Protein AF-A0AAV7JE59-F1 (afdb_monomer)

Mean predicted aligned error: 19.58 Å

Structure (mmCIF, N/CA/C/O backbone):
data_AF-A0AAV7JE59-F1
#
_entry.id   AF-A0AAV7JE59-F1
#
loop_
_atom_site.group_PDB
_atom_site.id
_atom_site.type_symbol
_atom_site.label_atom_id
_atom_site.label_alt_id
_atom_site.label_comp_id
_atom_site.label_asym_id
_atom_site.label_entity_id
_atom_site.label_seq_id
_atom_site.pdbx_PDB_ins_code
_atom_site.Cartn_x
_atom_site.Cartn_y
_atom_site.Cartn_z
_atom_site.occupancy
_atom_site.B_iso_or_equiv
_atom_site.auth_seq_id
_atom_site.auth_comp_id
_atom_site.auth_asym_id
_atom_site.auth_atom_id
_atom_site.pdbx_PDB_model_num
ATOM 1 N N . MET A 1 1 ? 7.316 4.498 93.716 1.00 44.53 1 MET A N 1
ATOM 2 C CA . MET A 1 1 ? 8.516 4.189 92.912 1.00 44.53 1 MET A CA 1
ATOM 3 C C . MET A 1 1 ? 8.098 3.242 91.787 1.00 44.53 1 MET A C 1
ATOM 5 O O . MET A 1 1 ? 7.995 2.047 92.009 1.00 44.53 1 MET A O 1
ATOM 9 N N . CYS A 1 2 ? 7.742 3.773 90.618 1.00 31.48 2 CYS A N 1
ATOM 10 C CA . CYS A 1 2 ? 7.717 3.035 89.352 1.00 31.48 2 CYS A CA 1
ATOM 11 C C . CYS A 1 2 ? 7.896 4.080 88.241 1.00 31.48 2 CYS A C 1
ATOM 13 O O . CYS A 1 2 ? 7.279 5.142 88.292 1.00 31.48 2 CYS A O 1
ATOM 15 N N . CYS A 1 3 ? 8.877 3.851 87.376 1.00 36.50 3 CYS A N 1
ATOM 16 C CA . CYS A 1 3 ? 9.653 4.888 86.703 1.00 36.50 3 CYS A CA 1
ATOM 17 C C . CYS A 1 3 ? 8.999 5.454 85.433 1.00 36.50 3 CYS A C 1
ATOM 19 O O . CYS A 1 3 ? 8.404 4.725 84.646 1.00 36.50 3 CYS A O 1
ATOM 21 N N . ILE A 1 4 ? 9.281 6.737 85.181 1.00 46.03 4 ILE A N 1
ATOM 22 C CA . ILE A 1 4 ? 8.969 7.552 83.985 1.00 46.03 4 ILE A CA 1
ATOM 23 C C . ILE A 1 4 ? 9.634 7.019 82.681 1.00 46.03 4 ILE A C 1
ATOM 25 O O . ILE A 1 4 ? 9.566 7.642 81.635 1.00 46.03 4 ILE A O 1
ATOM 29 N N . LEU A 1 5 ? 10.227 5.819 82.682 1.00 44.50 5 LEU A N 1
ATOM 30 C CA . LEU A 1 5 ? 10.959 5.248 81.537 1.00 44.50 5 LEU A CA 1
ATOM 31 C C . LEU A 1 5 ? 10.144 4.275 80.660 1.00 44.50 5 LEU A C 1
ATOM 33 O O . LEU A 1 5 ? 10.721 3.621 79.792 1.00 44.50 5 LEU A O 1
ATOM 37 N N . CYS A 1 6 ? 8.828 4.141 80.869 1.00 41.59 6 CYS A N 1
ATOM 38 C CA . CYS A 1 6 ? 8.013 3.170 80.118 1.00 41.59 6 CYS A CA 1
ATOM 39 C C . CYS A 1 6 ? 7.061 3.767 79.065 1.00 41.59 6 CYS A C 1
ATOM 41 O O . CYS A 1 6 ? 6.469 2.988 78.325 1.00 41.59 6 CYS A O 1
ATOM 43 N N . CYS A 1 7 ? 6.922 5.094 78.943 1.00 41.12 7 CYS A N 1
ATOM 44 C CA . CYS A 1 7 ? 5.979 5.682 77.976 1.00 41.12 7 CYS A CA 1
ATOM 45 C C . CYS A 1 7 ? 6.544 5.873 76.554 1.00 41.12 7 CYS A C 1
ATOM 47 O O . CYS A 1 7 ? 5.763 5.888 75.612 1.00 41.12 7 CYS A O 1
ATOM 49 N N . ASP A 1 8 ? 7.867 5.910 76.355 1.00 45.34 8 ASP A N 1
ATOM 50 C CA . ASP A 1 8 ? 8.461 6.182 75.026 1.00 45.34 8 ASP A CA 1
ATOM 51 C C . ASP A 1 8 ? 8.640 4.937 74.133 1.00 45.34 8 ASP A C 1
ATOM 53 O O . ASP A 1 8 ? 9.133 5.028 73.009 1.00 45.34 8 ASP A O 1
ATOM 57 N N . LYS A 1 9 ? 8.262 3.744 74.612 1.00 47.34 9 LYS A N 1
ATOM 58 C CA . LYS A 1 9 ? 8.472 2.481 73.874 1.00 47.34 9 LYS A CA 1
ATOM 59 C C . LYS A 1 9 ? 7.266 2.014 73.052 1.00 47.34 9 LYS A C 1
ATOM 61 O O . LYS A 1 9 ? 7.398 1.038 72.318 1.00 47.34 9 LYS A O 1
ATOM 66 N N . GLY A 1 10 ? 6.121 2.694 73.156 1.00 43.91 10 GLY A N 1
ATOM 67 C CA . GLY A 1 10 ? 4.908 2.372 72.391 1.00 43.91 10 GLY A CA 1
ATOM 68 C C . GLY A 1 10 ? 4.954 2.858 70.940 1.00 43.91 10 GLY A C 1
ATOM 69 O O . GLY A 1 10 ? 4.618 2.106 70.030 1.00 43.91 10 GLY A O 1
ATOM 70 N N . ASP A 1 11 ? 5.470 4.066 70.704 1.00 43.47 11 ASP A N 1
ATOM 71 C CA . ASP A 1 11 ? 5.435 4.692 69.372 1.00 43.47 11 ASP A CA 1
ATOM 72 C C . ASP A 1 11 ? 6.534 4.179 68.424 1.00 43.47 11 ASP A C 1
ATOM 74 O O . ASP A 1 11 ? 6.387 4.209 67.201 1.00 43.47 11 ASP A O 1
ATOM 78 N N . GLN A 1 12 ? 7.630 3.635 68.965 1.00 44.50 12 GLN A N 1
ATOM 79 C CA . GLN A 1 12 ? 8.720 3.075 68.156 1.00 44.50 12 GLN A CA 1
ATOM 80 C C . GLN A 1 12 ? 8.376 1.697 67.561 1.00 44.50 12 GLN A C 1
ATOM 82 O O . GLN A 1 12 ? 8.916 1.325 66.517 1.00 44.50 12 GLN A O 1
ATOM 87 N N . PHE A 1 13 ? 7.463 0.941 68.179 1.00 44.59 13 PHE A N 1
ATOM 88 C CA . PHE A 1 13 ? 7.099 -0.406 67.720 1.00 44.59 13 PHE A CA 1
ATOM 89 C C . PHE A 1 13 ? 6.066 -0.380 66.574 1.00 44.59 13 PHE A C 1
ATOM 91 O O . PHE A 1 13 ? 6.112 -1.217 65.676 1.00 44.59 13 PHE A O 1
ATOM 98 N N . GLU A 1 14 ? 5.174 0.618 66.531 1.00 44.50 14 GLU A N 1
ATOM 99 C CA . GLU A 1 14 ? 4.209 0.788 65.427 1.00 44.50 14 GLU A CA 1
ATOM 100 C C . GLU A 1 14 ? 4.778 1.521 64.197 1.00 44.50 14 GLU A C 1
ATOM 102 O O . GLU A 1 14 ? 4.252 1.372 63.087 1.00 44.50 14 GLU A O 1
ATOM 107 N N . ALA A 1 15 ? 5.840 2.316 64.355 1.00 47.91 15 ALA A N 1
ATOM 108 C CA . ALA A 1 15 ? 6.552 2.929 63.231 1.00 47.91 15 ALA A CA 1
ATOM 109 C C . ALA A 1 15 ? 7.435 1.901 62.491 1.00 47.91 15 ALA A C 1
ATOM 111 O O . ALA A 1 15 ? 7.385 1.806 61.266 1.00 47.91 15 ALA A O 1
ATOM 112 N N . THR A 1 16 ? 8.141 1.040 63.230 1.00 50.28 16 THR A N 1
ATOM 113 C CA . THR A 1 16 ? 9.025 -0.001 62.669 1.00 50.28 16 THR A CA 1
ATOM 114 C C . THR A 1 16 ? 8.273 -1.103 61.914 1.00 50.28 16 THR A C 1
ATOM 116 O O . THR A 1 16 ? 8.743 -1.551 60.873 1.00 50.28 16 THR A O 1
ATOM 119 N N . LEU A 1 17 ? 7.064 -1.486 62.344 1.00 50.00 17 LEU A N 1
ATOM 120 C CA . LEU A 1 17 ? 6.220 -2.445 61.610 1.00 50.00 17 LEU A CA 1
ATOM 121 C C . LEU A 1 17 ? 5.693 -1.895 60.274 1.00 50.00 17 LEU A C 1
ATOM 123 O O . LEU A 1 17 ? 5.495 -2.660 59.326 1.00 50.00 17 LEU A O 1
ATOM 127 N N . ARG A 1 18 ? 5.490 -0.574 60.170 1.00 49.09 18 ARG A N 1
ATOM 128 C CA . ARG A 1 18 ? 5.167 0.087 58.897 1.00 49.09 18 ARG A CA 1
ATOM 129 C C . ARG A 1 18 ? 6.383 0.145 57.976 1.00 49.09 18 ARG A C 1
ATOM 131 O O . ARG A 1 18 ? 6.230 -0.149 56.793 1.00 49.09 18 ARG A O 1
ATOM 138 N N . ASP A 1 19 ? 7.571 0.419 58.507 1.00 51.09 19 ASP A N 1
ATOM 139 C CA . ASP A 1 19 ? 8.808 0.504 57.721 1.00 51.09 19 ASP A CA 1
ATOM 140 C C . ASP A 1 19 ? 9.332 -0.871 57.257 1.00 51.09 19 ASP A C 1
ATOM 142 O O . ASP A 1 19 ? 9.716 -1.024 56.097 1.00 51.09 19 ASP A O 1
ATOM 146 N N . GLU A 1 20 ? 9.269 -1.918 58.089 1.00 53.69 20 GLU A N 1
ATOM 147 C CA . GLU A 1 20 ? 9.674 -3.283 57.707 1.00 53.69 20 GLU A CA 1
ATOM 148 C C . GLU A 1 20 ? 8.742 -3.909 56.662 1.00 53.69 20 GLU A C 1
ATOM 150 O O . GLU A 1 20 ? 9.191 -4.622 55.757 1.00 53.69 20 GLU A O 1
ATOM 155 N N . ALA A 1 21 ? 7.436 -3.643 56.761 1.00 56.94 21 ALA A N 1
ATOM 156 C CA . ALA A 1 21 ? 6.469 -4.062 55.753 1.00 56.94 21 ALA A CA 1
ATOM 157 C C . ALA A 1 21 ? 6.692 -3.315 54.428 1.00 56.94 21 ALA A C 1
ATOM 159 O O . ALA A 1 21 ? 6.611 -3.926 53.358 1.00 56.94 21 ALA A O 1
ATOM 160 N N . PHE A 1 22 ? 7.025 -2.022 54.489 1.00 54.34 22 PHE A N 1
ATOM 161 C CA . PHE A 1 22 ? 7.312 -1.200 53.315 1.00 54.34 22 PHE A CA 1
ATOM 162 C C . PHE A 1 22 ? 8.617 -1.619 52.623 1.00 54.34 22 PHE A C 1
ATOM 164 O O . PHE A 1 22 ? 8.648 -1.727 51.396 1.00 54.34 22 PHE A O 1
ATOM 171 N N . GLU A 1 23 ? 9.664 -1.959 53.380 1.00 55.00 23 GLU A N 1
ATOM 172 C CA . GLU A 1 23 ? 10.924 -2.466 52.823 1.00 55.00 23 GLU A CA 1
ATOM 173 C C . GLU A 1 23 ? 10.817 -3.900 52.285 1.00 55.00 23 GLU A C 1
ATOM 175 O O . GLU A 1 23 ? 11.309 -4.188 51.190 1.00 55.00 23 GLU A O 1
ATOM 180 N N . LYS A 1 24 ? 10.070 -4.800 52.944 1.00 56.69 24 LYS A N 1
ATOM 181 C CA . LYS A 1 24 ? 9.736 -6.118 52.363 1.00 56.69 24 LYS A CA 1
ATOM 182 C C . LYS A 1 24 ? 8.984 -5.982 51.038 1.00 56.69 24 LYS A C 1
ATOM 184 O O . LYS A 1 24 ? 9.252 -6.733 50.099 1.00 56.69 24 LYS A O 1
ATOM 189 N N . PHE A 1 25 ? 8.078 -5.011 50.931 1.00 56.09 25 PHE A N 1
ATOM 190 C CA . PHE A 1 25 ? 7.341 -4.739 49.697 1.00 56.09 25 PHE A CA 1
ATOM 191 C C . PHE A 1 25 ? 8.236 -4.122 48.608 1.00 56.09 25 PHE A C 1
ATOM 193 O O . PHE A 1 25 ? 8.142 -4.498 47.436 1.00 56.09 25 PHE A O 1
ATOM 200 N N . ARG A 1 26 ? 9.156 -3.227 48.995 1.00 54.28 26 ARG A N 1
ATOM 201 C CA . ARG A 1 26 ? 10.179 -2.636 48.119 1.00 54.28 26 ARG A CA 1
ATOM 202 C C . ARG A 1 26 ? 11.110 -3.705 47.541 1.00 54.28 26 ARG A C 1
ATOM 204 O O . ARG A 1 26 ? 11.448 -3.632 46.360 1.00 54.28 26 ARG A O 1
ATOM 211 N N . PHE A 1 27 ? 11.466 -4.716 48.333 1.00 54.22 27 PHE A N 1
ATOM 212 C CA . PHE A 1 27 ? 12.327 -5.823 47.914 1.00 54.22 27 PHE A CA 1
ATOM 213 C C . PHE A 1 27 ? 11.604 -6.829 46.996 1.00 54.22 27 PHE A C 1
ATOM 215 O O . PHE A 1 27 ? 12.191 -7.310 46.024 1.00 54.22 27 PHE A O 1
ATOM 222 N N . PHE A 1 28 ? 10.310 -7.091 47.237 1.00 58.16 28 PHE A N 1
ATOM 223 C CA . PHE A 1 28 ? 9.500 -8.072 46.493 1.00 58.16 28 PHE A CA 1
ATOM 224 C C . PHE A 1 28 ? 9.236 -7.692 45.023 1.00 58.16 28 PHE A C 1
ATOM 226 O O . PHE A 1 28 ? 9.031 -8.555 44.167 1.00 58.16 28 PHE A O 1
ATOM 233 N N . LEU A 1 29 ? 9.276 -6.398 44.694 1.00 58.78 29 LEU A N 1
ATOM 234 C CA . LEU A 1 29 ? 9.075 -5.882 43.337 1.00 58.78 29 LEU A CA 1
ATOM 235 C C . LEU A 1 29 ? 10.314 -5.120 42.856 1.00 58.78 29 LEU A C 1
ATOM 237 O O . LEU A 1 29 ? 10.277 -3.913 42.615 1.00 58.78 29 LEU A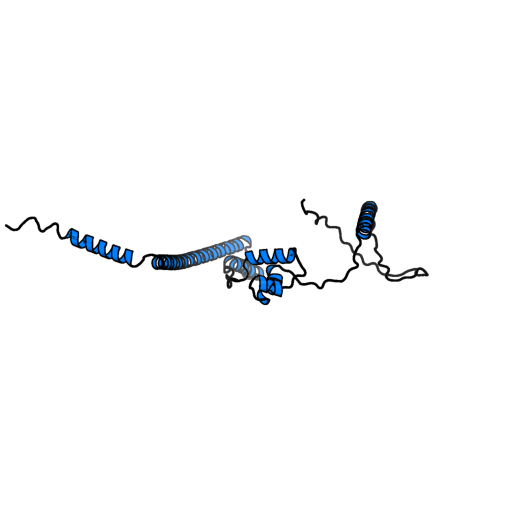 O 1
ATOM 241 N N . THR A 1 30 ? 11.424 -5.826 42.668 1.00 70.06 30 THR A N 1
ATOM 242 C CA . THR A 1 30 ? 12.649 -5.266 42.082 1.00 70.06 30 THR A CA 1
ATOM 243 C C . THR A 1 30 ? 12.844 -5.702 40.622 1.00 70.06 30 THR A C 1
ATOM 245 O O . THR A 1 30 ? 12.498 -6.803 40.201 1.00 70.06 30 THR A O 1
ATOM 248 N N . GLY A 1 31 ? 13.380 -4.798 39.793 1.00 76.81 31 GLY A N 1
ATOM 249 C CA . GLY A 1 31 ? 13.779 -5.109 38.414 1.00 76.81 31 GLY A CA 1
ATOM 250 C C . GLY A 1 31 ? 12.629 -5.280 37.405 1.00 76.81 31 GLY A C 1
ATOM 251 O O . GLY A 1 31 ? 11.894 -4.333 37.111 1.00 76.81 31 GLY A O 1
ATOM 252 N N . ALA A 1 32 ? 12.551 -6.456 36.772 1.00 75.81 32 ALA A N 1
ATOM 253 C CA . ALA A 1 32 ? 11.642 -6.744 35.654 1.00 75.81 32 ALA A CA 1
ATOM 254 C C . ALA A 1 32 ? 10.180 -6.964 36.089 1.00 75.81 32 ALA A C 1
ATOM 256 O O . ALA A 1 32 ? 9.263 -6.551 35.383 1.00 75.81 32 ALA A O 1
ATOM 257 N N . THR A 1 33 ? 9.948 -7.537 37.272 1.00 77.69 33 THR A N 1
ATOM 258 C CA . THR A 1 33 ? 8.601 -7.806 37.811 1.00 77.69 33 THR A CA 1
ATOM 259 C C . THR A 1 33 ? 7.828 -6.518 38.084 1.00 77.69 33 THR A C 1
ATOM 261 O O . THR A 1 33 ? 6.662 -6.408 37.708 1.00 77.69 33 THR A O 1
ATOM 264 N N . ARG A 1 34 ? 8.497 -5.498 38.638 1.00 81.12 34 ARG A N 1
ATOM 265 C CA . ARG A 1 34 ? 7.922 -4.159 38.841 1.00 81.12 34 ARG A CA 1
ATOM 266 C C . ARG A 1 34 ? 7.515 -3.506 37.527 1.00 81.12 34 ARG A C 1
ATOM 268 O O . ARG A 1 34 ? 6.417 -2.975 37.433 1.00 81.12 34 ARG A O 1
ATOM 275 N N . ARG A 1 35 ? 8.380 -3.569 36.508 1.00 79.62 35 ARG A N 1
ATOM 276 C CA . ARG A 1 35 ? 8.086 -3.015 35.176 1.00 79.62 35 ARG A CA 1
ATOM 277 C C . ARG A 1 35 ? 6.886 -3.708 34.539 1.00 79.62 35 ARG A C 1
ATOM 279 O O . ARG A 1 35 ? 5.964 -3.025 34.116 1.00 79.62 35 ARG A O 1
ATOM 286 N N . ASN A 1 36 ? 6.838 -5.038 34.588 1.00 86.19 36 ASN A N 1
ATOM 287 C CA . ASN A 1 36 ? 5.702 -5.808 34.080 1.00 86.19 36 ASN A CA 1
ATOM 288 C C . ASN A 1 36 ? 4.405 -5.486 34.837 1.00 86.19 36 ASN A C 1
ATOM 290 O O . ASN A 1 36 ? 3.343 -5.377 34.225 1.00 86.19 36 ASN A O 1
ATOM 294 N N . LYS A 1 37 ? 4.475 -5.295 36.162 1.00 88.06 37 LYS A N 1
ATOM 295 C CA . LYS A 1 37 ? 3.306 -4.920 36.963 1.00 88.06 37 LYS A CA 1
ATOM 296 C C . LYS A 1 37 ? 2.836 -3.503 36.637 1.00 88.06 37 LYS A C 1
ATOM 298 O O . LYS A 1 37 ? 1.640 -3.313 36.440 1.00 88.06 37 LYS A O 1
ATOM 303 N N . ILE A 1 38 ? 3.751 -2.543 36.502 1.00 90.25 38 ILE A N 1
ATOM 304 C CA . ILE A 1 38 ? 3.433 -1.173 36.074 1.00 90.25 38 ILE A CA 1
ATOM 305 C C . ILE A 1 38 ? 2.798 -1.182 34.681 1.00 90.25 38 ILE A C 1
ATOM 307 O O . ILE A 1 38 ? 1.745 -0.579 34.510 1.00 90.25 38 ILE A O 1
ATOM 311 N N . GLU A 1 39 ? 3.357 -1.917 33.717 1.00 90.69 39 GLU A N 1
ATOM 312 C CA . GLU A 1 39 ? 2.751 -2.059 32.389 1.00 90.69 39 GLU A CA 1
ATOM 313 C C . GLU A 1 39 ? 1.355 -2.686 32.458 1.00 90.69 39 GLU A C 1
ATOM 315 O O . GLU A 1 39 ? 0.444 -2.226 31.774 1.00 90.69 39 GLU A O 1
ATOM 320 N N . SER A 1 40 ? 1.156 -3.713 33.292 1.00 90.75 40 SER A N 1
ATOM 321 C CA . SER A 1 40 ? -0.166 -4.327 33.463 1.00 90.75 40 SER A CA 1
ATOM 322 C C . SER A 1 40 ? -1.188 -3.339 34.031 1.00 90.75 40 SER A C 1
ATOM 324 O O . SER A 1 40 ? -2.302 -3.258 33.526 1.00 90.75 40 SER A O 1
ATOM 326 N N . LEU A 1 41 ? -0.787 -2.530 35.017 1.00 92.56 41 LEU A N 1
ATOM 327 C CA . LEU A 1 41 ? -1.648 -1.523 35.635 1.00 92.56 41 LEU A CA 1
ATOM 328 C C . LEU A 1 41 ? -1.950 -0.376 34.669 1.00 92.56 41 LEU A C 1
ATOM 330 O O . LEU A 1 41 ? -3.088 0.073 34.597 1.00 92.56 41 LEU A O 1
ATOM 334 N N . GLN A 1 42 ? -0.962 0.065 33.888 1.00 94.12 42 GLN A N 1
ATOM 335 C CA . GLN A 1 42 ? -1.162 1.063 32.839 1.00 94.12 42 GLN A CA 1
ATOM 336 C C . GLN A 1 42 ? -2.153 0.572 31.782 1.00 94.12 42 GLN A C 1
ATOM 338 O O . GLN A 1 42 ? -3.029 1.337 31.383 1.00 94.12 42 GLN A O 1
ATOM 343 N N . ARG A 1 43 ? -2.065 -0.699 31.362 1.00 89.88 43 ARG A N 1
ATOM 344 C CA . ARG A 1 43 ? -3.031 -1.302 30.430 1.00 89.88 43 ARG A CA 1
ATOM 345 C C . ARG A 1 43 ? -4.438 -1.311 31.026 1.00 89.88 43 ARG A C 1
ATOM 347 O O . ARG A 1 43 ? -5.341 -0.787 30.387 1.00 89.88 43 ARG A O 1
ATOM 354 N N . SER A 1 44 ? -4.603 -1.777 32.265 1.00 93.69 44 SER A N 1
ATOM 355 C CA . SER A 1 44 ? -5.907 -1.782 32.945 1.00 93.69 44 SER A CA 1
ATOM 356 C C . SER A 1 44 ? -6.495 -0.380 33.134 1.00 93.69 44 SER A C 1
ATOM 358 O O . SER A 1 44 ? -7.684 -0.178 32.906 1.00 93.69 44 SER A O 1
ATOM 360 N N . LEU A 1 45 ? -5.677 0.612 33.499 1.00 93.69 45 LEU A N 1
ATOM 361 C CA . LEU A 1 45 ? -6.125 2.002 33.614 1.00 93.69 45 LEU A CA 1
ATOM 362 C C . LEU A 1 45 ? -6.561 2.555 32.252 1.00 93.69 45 LEU A C 1
ATOM 364 O O . LEU A 1 45 ? -7.601 3.198 32.146 1.00 93.69 45 LEU A O 1
ATOM 368 N N . THR A 1 46 ? -5.782 2.284 31.204 1.00 91.94 46 THR A N 1
ATOM 369 C CA . THR A 1 46 ? -6.099 2.721 29.838 1.00 91.94 46 THR A CA 1
ATOM 370 C C . THR A 1 46 ? -7.399 2.078 29.353 1.00 91.94 46 THR A C 1
ATOM 372 O O . THR A 1 46 ? -8.229 2.744 28.745 1.00 91.94 46 THR A O 1
ATOM 375 N N . GLU A 1 47 ? -7.619 0.798 29.655 1.00 89.25 47 GLU A N 1
ATOM 376 C CA . GLU A 1 47 ? -8.870 0.090 29.362 1.00 89.25 47 GLU A CA 1
ATOM 377 C C . GLU A 1 47 ? -10.068 0.737 30.066 1.00 89.25 47 GLU A C 1
ATOM 379 O O . GLU A 1 47 ? -11.075 1.015 29.415 1.00 89.25 47 GLU A O 1
ATOM 384 N N . GLN A 1 48 ? -9.943 1.056 31.358 1.00 88.25 48 GLN A N 1
ATOM 385 C CA . GLN A 1 48 ? -10.987 1.762 32.107 1.00 88.25 48 GLN A CA 1
ATOM 386 C C . GLN A 1 48 ? -11.267 3.152 31.517 1.00 88.25 48 GLN A C 1
ATOM 388 O O . GLN A 1 48 ? -12.417 3.504 31.262 1.00 88.25 48 GLN A O 1
ATOM 393 N N . GLN A 1 49 ? -10.226 3.936 31.227 1.00 90.31 49 GLN A N 1
ATOM 394 C CA . GLN A 1 49 ? -10.359 5.261 30.610 1.00 90.31 49 GLN A CA 1
ATOM 395 C C . GLN A 1 49 ? -11.006 5.195 29.216 1.00 90.31 49 GLN A C 1
ATOM 397 O O . GLN A 1 49 ? -11.809 6.063 28.857 1.00 90.31 49 GLN A O 1
ATOM 402 N N . ASN A 1 50 ? -10.713 4.150 28.439 1.00 86.12 50 ASN A N 1
ATOM 403 C CA . ASN A 1 50 ? -11.333 3.914 27.136 1.00 86.12 50 ASN A CA 1
ATOM 404 C C . ASN A 1 50 ? -12.840 3.640 27.253 1.00 86.12 50 ASN A C 1
ATOM 406 O O . ASN A 1 50 ? -13.608 4.140 26.436 1.00 86.12 50 ASN A O 1
ATOM 410 N N . GLN A 1 51 ? -13.282 2.918 28.285 1.00 84.38 51 GLN A N 1
ATOM 411 C CA . GLN A 1 51 ? -14.710 2.667 28.518 1.00 84.38 51 GLN A CA 1
ATOM 412 C C . GLN A 1 51 ? -15.472 3.962 28.845 1.00 84.38 51 GLN A C 1
ATOM 414 O O . GLN A 1 51 ? -16.513 4.239 28.247 1.00 84.38 51 GLN A O 1
ATOM 419 N N . PHE A 1 52 ? -14.930 4.809 29.727 1.00 83.69 52 PHE A N 1
ATOM 420 C CA . PHE A 1 52 ? -15.557 6.096 30.061 1.00 83.69 52 PHE A CA 1
ATOM 421 C C . PHE A 1 52 ? -15.585 7.065 28.872 1.00 83.69 52 PHE A C 1
ATOM 423 O O . PHE A 1 52 ? -16.584 7.748 28.626 1.00 83.69 52 PHE A O 1
ATOM 430 N N . SER A 1 53 ? -14.497 7.128 28.104 1.00 81.00 53 SER A N 1
ATOM 431 C CA . SER A 1 53 ? -14.436 7.974 26.907 1.00 81.00 53 SER A CA 1
ATOM 432 C C . SER A 1 53 ?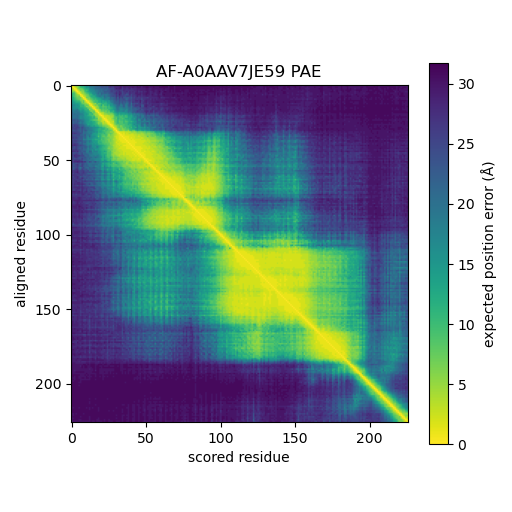 -15.365 7.481 25.793 1.00 81.00 53 SER A C 1
ATOM 434 O O . SER A 1 53 ? -15.941 8.304 25.082 1.00 81.00 53 SER A O 1
ATOM 436 N N . GLN A 1 54 ? -15.583 6.168 25.672 1.00 80.44 54 GLN A N 1
ATOM 437 C CA . GLN A 1 54 ? -16.578 5.605 24.762 1.00 80.44 54 GLN A CA 1
ATOM 438 C C . GLN A 1 54 ? -17.999 6.028 25.158 1.00 80.44 54 GLN A C 1
ATOM 440 O O . GLN A 1 54 ? -18.673 6.672 24.353 1.00 80.44 54 GLN A O 1
ATOM 445 N N . HIS A 1 55 ? -18.410 5.777 26.404 1.00 81.44 55 HIS A N 1
ATOM 446 C CA . HIS A 1 55 ? -19.761 6.099 26.881 1.00 81.44 55 HIS A CA 1
ATOM 447 C C . HIS A 1 55 ? -20.072 7.603 26.784 1.00 81.44 55 HIS A C 1
ATOM 449 O O . HIS A 1 55 ? -21.150 8.013 26.360 1.00 81.44 55 HIS A O 1
ATOM 455 N N . THR A 1 56 ? -19.106 8.463 27.122 1.00 83.06 56 THR A N 1
ATOM 456 C CA . THR A 1 56 ? -19.268 9.919 26.960 1.00 83.06 56 THR A CA 1
ATOM 457 C C . THR A 1 56 ? -19.327 10.353 25.494 1.00 83.06 56 THR A C 1
ATOM 459 O O . THR A 1 56 ? -20.010 11.328 25.189 1.00 83.06 56 THR A O 1
ATOM 462 N N . SER A 1 57 ? -18.644 9.658 24.576 1.00 78.38 57 SER A N 1
ATOM 463 C CA . SER A 1 57 ? -18.748 9.941 23.139 1.00 78.38 57 SER A CA 1
ATOM 464 C C . SER A 1 57 ? -20.091 9.507 22.547 1.00 78.38 57 SER A C 1
ATOM 466 O O . SER A 1 57 ? -20.671 10.257 21.772 1.00 78.38 57 SER A O 1
ATOM 468 N N . GLU A 1 58 ? -20.634 8.368 22.976 1.00 80.44 58 GLU A N 1
ATOM 469 C CA . GLU A 1 58 ? -21.953 7.879 22.552 1.00 80.44 58 GLU A CA 1
ATOM 470 C C . GLU A 1 58 ? -23.076 8.822 23.020 1.00 80.44 58 GLU A C 1
ATOM 472 O O . GLU A 1 58 ? -23.955 9.190 22.239 1.00 80.44 58 GLU A O 1
ATOM 477 N N . LEU A 1 59 ? -22.999 9.317 24.262 1.00 82.44 59 LEU A N 1
ATOM 478 C CA . LEU A 1 59 ? -23.924 10.331 24.785 1.00 82.44 59 LEU A CA 1
ATOM 479 C C . LEU A 1 59 ? -23.849 11.664 24.020 1.00 82.44 59 LEU A C 1
ATOM 481 O O . LEU A 1 59 ? -24.872 12.297 23.762 1.00 82.44 59 LEU A O 1
ATOM 485 N N . LYS A 1 60 ? -22.647 12.106 23.631 1.00 84.88 60 LYS A N 1
ATOM 486 C CA . LYS A 1 60 ? -22.479 13.329 22.826 1.00 84.88 60 LYS A CA 1
ATOM 487 C C . LYS A 1 60 ? -23.062 13.161 21.426 1.00 84.88 60 LYS A C 1
ATOM 489 O O . LYS A 1 60 ? -23.775 14.048 20.970 1.00 84.88 60 LYS A O 1
ATOM 494 N N . ASN A 1 61 ? -22.804 12.023 20.786 1.00 84.38 61 ASN A N 1
ATOM 495 C CA . ASN A 1 61 ? -23.302 11.720 19.446 1.00 84.38 61 ASN A CA 1
ATOM 496 C C . ASN A 1 61 ? -24.835 11.629 19.414 1.00 84.38 61 ASN A C 1
ATOM 498 O O . ASN A 1 61 ? -25.467 12.182 18.524 1.00 84.38 61 ASN A O 1
ATOM 502 N N . THR A 1 62 ? -25.450 10.988 20.411 1.00 86.25 62 THR A N 1
ATOM 503 C CA . THR A 1 62 ? -26.921 10.905 20.532 1.00 86.25 62 THR A CA 1
ATOM 504 C C . THR A 1 62 ? -27.570 12.263 20.793 1.00 86.25 62 THR A C 1
ATOM 506 O O . THR A 1 62 ? -28.608 12.584 20.210 1.00 86.25 62 THR A O 1
ATOM 509 N N . THR A 1 63 ? -26.943 13.087 21.634 1.00 89.31 63 THR A N 1
ATOM 510 C CA . THR A 1 63 ? -27.401 14.455 21.897 1.00 89.31 63 THR A CA 1
ATOM 511 C C . THR A 1 63 ? -27.325 15.306 20.629 1.00 89.31 63 THR A C 1
ATOM 513 O O . THR A 1 63 ? -28.307 15.946 20.264 1.00 89.31 63 THR A O 1
ATOM 516 N N . HIS A 1 64 ? -26.194 15.262 19.920 1.00 88.50 64 HIS A N 1
ATOM 517 C CA . HIS A 1 64 ? -26.008 15.973 18.655 1.00 88.50 64 HIS A CA 1
ATOM 518 C C . HIS A 1 64 ? -27.041 15.528 17.603 1.00 88.50 64 HIS A C 1
ATOM 520 O O . HIS A 1 64 ? -27.694 16.386 17.014 1.00 88.50 64 HIS A O 1
ATOM 526 N N . ALA A 1 65 ? -27.319 14.220 17.502 1.00 90.31 65 ALA A N 1
ATOM 527 C CA . ALA A 1 65 ? -28.313 13.676 16.567 1.00 90.31 65 ALA A CA 1
ATOM 528 C C . ALA A 1 65 ? -29.718 14.199 16.847 1.00 90.31 65 ALA A C 1
ATOM 530 O O . ALA A 1 65 ? -30.467 14.530 15.927 1.00 90.31 65 ALA A O 1
ATOM 531 N N . SER A 1 66 ? -30.065 14.321 18.127 1.00 91.12 66 SER A N 1
ATOM 532 C CA . SER A 1 66 ? -31.354 14.866 18.549 1.00 91.12 66 SER A CA 1
ATOM 533 C C . SER A 1 66 ? -31.489 16.346 18.171 1.00 91.12 66 SER A C 1
ATOM 535 O O . SER A 1 66 ? -32.546 16.766 17.696 1.00 91.12 66 SER A O 1
ATOM 537 N N . PHE A 1 67 ? -30.418 17.131 18.329 1.00 92.50 67 PHE A N 1
ATOM 538 C CA . PHE A 1 67 ? -30.393 18.538 17.922 1.00 92.50 67 PHE A CA 1
ATOM 539 C C . PHE A 1 67 ? -30.458 18.705 16.399 1.00 92.50 67 PHE A C 1
ATOM 541 O O . PHE A 1 67 ? -31.287 19.479 15.927 1.00 92.50 67 PHE A O 1
ATOM 548 N N . ALA A 1 68 ? -29.679 17.936 15.636 1.00 91.06 68 ALA A N 1
ATOM 549 C CA . ALA A 1 68 ? -29.664 17.999 14.174 1.00 91.06 68 ALA A CA 1
ATOM 550 C C . ALA A 1 68 ? -31.030 17.648 13.557 1.00 91.06 68 ALA A C 1
ATOM 552 O O . ALA A 1 68 ? -31.500 18.300 12.624 1.00 91.06 68 ALA A O 1
ATOM 553 N N . VAL A 1 69 ? -31.725 16.646 14.106 1.00 92.12 69 VAL A N 1
ATOM 554 C CA . VAL A 1 69 ? -33.098 16.323 13.683 1.00 92.12 69 VAL A CA 1
ATOM 555 C C . VAL A 1 69 ? -34.073 17.438 14.053 1.00 92.12 69 VAL A C 1
ATOM 557 O O . VAL A 1 69 ? -34.946 17.768 13.253 1.00 92.12 69 VAL A O 1
ATOM 560 N N . SER A 1 70 ? -33.928 18.035 15.237 1.00 91.56 70 SER A N 1
ATOM 561 C CA . SER A 1 70 ? -34.795 19.132 15.684 1.00 91.56 70 SER A CA 1
ATOM 562 C C . SER A 1 70 ? -34.656 20.372 14.796 1.00 91.56 70 SER A C 1
ATOM 564 O O . SER A 1 70 ? -35.659 20.997 14.456 1.00 91.56 70 SER A O 1
ATOM 566 N N . GLU A 1 71 ? -33.435 20.690 14.365 1.00 91.44 71 GLU A N 1
ATOM 567 C CA . GLU A 1 71 ? -33.155 21.754 13.395 1.00 91.44 71 GLU A CA 1
ATOM 568 C C . GLU A 1 71 ? -33.821 21.464 12.042 1.00 91.44 71 GLU A C 1
ATOM 570 O O . GLU A 1 71 ? -34.593 22.284 11.544 1.00 91.44 71 GLU A O 1
ATOM 575 N N . LEU A 1 72 ? -33.647 20.251 11.506 1.00 89.50 72 LEU A N 1
ATOM 576 C CA . LEU A 1 72 ? -34.297 19.819 10.261 1.00 89.50 72 LEU A CA 1
ATOM 577 C C . LEU A 1 72 ? -35.832 19.868 10.324 1.00 89.50 72 LEU A C 1
ATOM 579 O O . LEU A 1 72 ? -36.486 20.140 9.313 1.00 89.50 72 LEU A O 1
ATOM 583 N N . ILE A 1 73 ? -36.424 19.588 11.489 1.00 89.81 73 ILE A N 1
ATOM 584 C CA . ILE A 1 73 ? -37.867 19.744 11.723 1.00 89.81 73 ILE A CA 1
ATOM 585 C C . ILE A 1 73 ? -38.273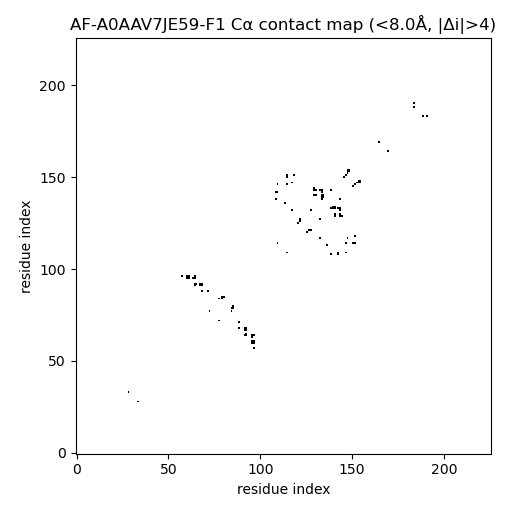 21.216 11.673 1.00 89.81 73 ILE A C 1
ATOM 587 O O . ILE A 1 73 ? -39.252 21.548 10.998 1.00 89.81 73 ILE A O 1
ATOM 591 N N . GLY A 1 74 ? -37.509 22.089 12.329 1.00 88.69 74 GLY A N 1
ATOM 592 C CA . GLY A 1 74 ? -37.761 23.527 12.346 1.00 88.69 74 GLY A CA 1
ATOM 593 C C . GLY A 1 74 ? -37.669 24.179 10.966 1.00 88.69 74 GLY A C 1
ATOM 594 O O . GLY A 1 74 ? -38.526 24.988 10.621 1.00 88.69 74 GLY A O 1
ATOM 595 N N . GLU A 1 75 ? -36.676 23.806 10.158 1.00 88.44 75 GLU A N 1
ATOM 596 C CA . GLU A 1 75 ? -36.459 24.402 8.833 1.00 88.44 75 GLU A CA 1
ATOM 597 C C . GLU A 1 75 ? -37.479 23.947 7.788 1.00 88.44 75 GLU A C 1
ATOM 599 O O . GLU A 1 75 ? -37.901 24.733 6.939 1.00 88.44 75 GLU A O 1
ATOM 604 N N . ARG A 1 76 ? -37.859 22.663 7.806 1.00 83.56 76 ARG A N 1
ATOM 605 C CA . ARG A 1 76 ? -38.662 22.079 6.722 1.00 83.56 76 ARG A CA 1
ATOM 606 C C . ARG A 1 76 ? -40.157 22.106 6.972 1.00 83.56 76 ARG A C 1
ATOM 608 O O . ARG A 1 76 ? -40.900 22.098 5.996 1.00 83.56 76 ARG A O 1
ATOM 615 N N . MET A 1 77 ? -40.591 22.093 8.237 1.00 78.25 77 MET A N 1
ATOM 616 C CA . MET A 1 77 ? -42.004 22.126 8.652 1.00 78.25 77 MET A CA 1
ATOM 617 C C . MET A 1 77 ? -42.932 21.212 7.820 1.00 78.25 77 MET A C 1
ATOM 619 O O . MET A 1 77 ? -44.064 21.569 7.495 1.00 78.25 77 MET A O 1
ATOM 623 N N . LYS A 1 78 ? -42.449 20.025 7.438 1.00 81.81 78 LYS A N 1
ATOM 624 C CA . LYS A 1 78 ? -43.212 19.041 6.660 1.00 81.81 78 LYS A CA 1
ATOM 625 C C . LYS A 1 78 ? -43.969 18.091 7.582 1.00 81.81 78 LYS A C 1
ATOM 627 O O . LYS A 1 78 ? -43.524 17.784 8.685 1.00 81.81 78 LYS A O 1
ATOM 632 N N . HIS A 1 79 ? -45.106 17.584 7.112 1.00 79.12 79 HIS A N 1
ATOM 633 C CA . HIS A 1 79 ? -45.865 16.582 7.852 1.00 79.12 79 HIS A CA 1
ATOM 634 C C . HIS A 1 79 ? -45.108 15.240 7.907 1.00 79.12 79 HIS A C 1
ATOM 636 O O . HIS A 1 79 ? -44.457 14.831 6.942 1.00 79.12 79 HIS A O 1
ATOM 642 N N . PHE A 1 80 ? -45.252 14.494 9.002 1.00 81.00 80 PHE A N 1
ATOM 643 C CA . PHE A 1 80 ? -44.582 13.198 9.189 1.00 81.00 80 PHE A CA 1
ATOM 644 C C . PHE A 1 80 ? -45.065 12.081 8.246 1.00 81.00 80 PHE A C 1
ATOM 646 O O . PHE A 1 80 ? -44.543 10.972 8.289 1.00 81.00 80 PHE A O 1
ATOM 653 N N . THR A 1 81 ? -46.044 12.348 7.378 1.00 85.44 81 THR A N 1
ATOM 654 C CA . THR A 1 81 ? -46.488 11.409 6.338 1.00 85.44 81 THR A CA 1
ATOM 655 C C . THR A 1 81 ? -45.682 11.517 5.035 1.00 85.44 81 THR A C 1
ATOM 657 O O . THR A 1 81 ? -45.869 10.688 4.148 1.00 85.44 81 THR A O 1
ATOM 660 N N . ASP A 1 82 ? -44.764 12.490 4.906 1.00 88.56 82 ASP A N 1
ATOM 661 C CA . ASP A 1 82 ? -43.856 12.595 3.755 1.00 88.56 82 ASP A CA 1
ATOM 662 C C . ASP A 1 82 ? -42.665 11.647 3.965 1.00 88.56 82 ASP A C 1
ATOM 664 O O . ASP A 1 82 ? -41.775 11.893 4.784 1.00 88.56 82 ASP A O 1
ATOM 668 N N . GLY A 1 83 ? -42.666 10.536 3.227 1.00 86.44 83 GLY A N 1
ATOM 669 C CA . GLY A 1 83 ? -41.654 9.491 3.351 1.00 86.44 83 GLY A CA 1
ATOM 670 C C . GLY A 1 83 ? -40.239 9.947 2.986 1.00 86.44 83 GLY A C 1
ATOM 671 O O . GLY A 1 83 ? -39.278 9.429 3.558 1.00 86.44 83 GLY A O 1
ATOM 672 N N . GLU A 1 84 ? -40.081 10.922 2.085 1.00 87.62 84 GLU A N 1
ATOM 673 C CA . GLU A 1 84 ? -38.757 11.459 1.742 1.00 87.62 84 GLU A CA 1
ATOM 674 C C . GLU A 1 84 ? -38.181 12.268 2.902 1.00 87.62 84 GLU A C 1
ATOM 676 O O . GLU A 1 84 ? -37.009 12.120 3.251 1.00 87.62 84 GLU A O 1
ATOM 681 N N . TYR A 1 85 ? -39.034 13.061 3.547 1.00 90.50 85 TYR A N 1
ATOM 682 C CA . TYR A 1 85 ? -38.667 13.849 4.713 1.00 90.50 85 TYR A CA 1
ATOM 683 C C . TYR A 1 85 ? -38.288 12.966 5.909 1.00 90.50 85 TYR A C 1
ATOM 685 O O . TYR A 1 85 ? -37.224 13.143 6.501 1.00 90.50 85 TYR A O 1
ATOM 693 N N . VAL A 1 86 ? -39.109 11.959 6.216 1.00 90.19 86 VAL A N 1
ATOM 694 C CA . VAL A 1 86 ? -38.823 11.014 7.304 1.00 90.19 86 VAL A CA 1
ATOM 695 C C . VAL A 1 86 ? -37.508 10.271 7.051 1.00 90.19 86 VAL A C 1
ATOM 697 O O . VAL A 1 86 ? -36.673 10.167 7.951 1.00 90.19 86 VAL A O 1
ATOM 700 N N . LYS A 1 87 ? -37.276 9.802 5.818 1.00 91.81 87 LYS A N 1
ATOM 701 C CA . LYS A 1 87 ? -36.023 9.139 5.427 1.00 91.81 87 LYS A CA 1
ATOM 702 C C . LYS A 1 87 ? -34.802 10.022 5.675 1.00 91.81 87 LYS A C 1
ATOM 704 O O . LYS A 1 87 ? -33.770 9.517 6.109 1.00 91.81 87 LYS A O 1
ATOM 709 N N . GLU A 1 88 ? -34.904 11.315 5.403 1.00 89.75 88 GLU A N 1
ATOM 710 C CA . GLU A 1 88 ? -33.801 12.243 5.612 1.00 89.75 88 GLU A CA 1
ATOM 711 C C . GLU A 1 88 ? -33.471 12.445 7.088 1.00 89.75 88 GLU A C 1
ATOM 713 O O . GLU A 1 88 ? -32.306 12.315 7.458 1.00 89.75 88 GLU A O 1
ATOM 718 N N . CYS A 1 89 ? -34.477 12.639 7.947 1.00 90.19 89 CYS A N 1
ATOM 719 C CA . CYS A 1 89 ? -34.263 12.694 9.394 1.00 90.19 89 CYS A CA 1
ATOM 720 C C . CYS A 1 89 ? -33.533 11.439 9.903 1.00 90.19 89 CYS A C 1
ATOM 722 O O . CYS A 1 89 ? -32.582 11.546 10.674 1.00 90.19 89 CYS A O 1
ATOM 724 N N . PHE A 1 90 ? -33.917 10.249 9.424 1.00 90.56 90 PHE A N 1
ATOM 725 C CA . PHE A 1 90 ? -33.235 9.003 9.786 1.00 90.56 90 PHE A CA 1
ATOM 726 C C . PHE A 1 90 ? -31.787 8.936 9.286 1.00 90.56 90 PHE A C 1
ATOM 728 O O . PHE A 1 90 ? -30.915 8.470 10.019 1.00 90.56 90 PHE A O 1
ATOM 735 N N . LEU A 1 91 ? -31.500 9.397 8.067 1.00 89.88 91 LEU A N 1
ATOM 736 C CA . LEU A 1 91 ? -30.133 9.414 7.537 1.00 89.88 91 LEU A CA 1
ATOM 737 C C . LEU A 1 91 ? -29.218 10.353 8.332 1.00 89.88 91 LEU A C 1
ATOM 739 O O . LEU A 1 91 ? -28.067 9.992 8.580 1.00 89.88 91 LEU A O 1
ATOM 743 N N . THR A 1 92 ? -29.732 11.499 8.784 1.00 88.31 92 THR A N 1
ATOM 744 C CA . THR A 1 92 ? -28.996 12.427 9.655 1.00 88.31 92 THR A CA 1
ATOM 745 C C . THR A 1 92 ? -28.626 11.762 10.980 1.00 88.31 92 THR A C 1
ATOM 747 O O . THR A 1 92 ? -27.458 11.772 11.365 1.00 88.31 92 THR A O 1
ATOM 750 N N . VAL A 1 93 ? -29.575 11.073 11.627 1.00 90.62 93 VAL A N 1
ATOM 751 C CA . VAL A 1 93 ? -29.302 10.327 12.871 1.00 90.62 93 VAL A CA 1
ATOM 752 C C . VAL A 1 93 ? -28.240 9.253 12.655 1.00 90.62 93 VAL A C 1
ATOM 754 O O . VAL A 1 93 ? -27.314 9.127 13.457 1.00 90.62 93 VAL A O 1
ATOM 757 N N . VAL A 1 94 ? -28.348 8.476 11.574 1.00 86.69 94 VAL A N 1
ATOM 758 C CA . VAL A 1 94 ? -27.399 7.393 11.272 1.00 86.69 94 VAL A CA 1
ATOM 759 C C . VAL A 1 94 ? -25.997 7.934 10.991 1.00 86.69 94 VAL A C 1
ATOM 761 O O . VAL A 1 94 ? -25.019 7.306 11.391 1.00 86.69 94 VAL A O 1
ATOM 764 N N . GLY A 1 95 ? -25.872 9.095 10.343 1.00 83.38 95 GLY A N 1
ATOM 765 C CA . GLY A 1 95 ? -24.577 9.737 10.112 1.00 83.38 95 GLY A CA 1
ATOM 766 C C . GLY A 1 95 ? -23.838 10.043 11.417 1.00 83.38 95 GLY A C 1
ATOM 767 O O . GLY A 1 95 ? -22.653 9.736 11.551 1.00 83.38 95 GLY A O 1
ATOM 768 N N . GLU A 1 96 ? -24.553 10.573 12.403 1.00 82.19 96 GLU A N 1
ATOM 769 C CA . GLU A 1 96 ? -23.970 11.042 13.664 1.00 82.19 96 GLU A CA 1
ATOM 770 C C . GLU A 1 96 ? -23.788 9.945 14.715 1.00 82.19 96 GLU A C 1
ATOM 772 O O . GLU A 1 96 ? -22.843 9.977 15.505 1.00 82.19 96 GLU A O 1
ATOM 777 N N . THR A 1 97 ? -24.664 8.942 14.704 1.00 80.50 97 THR A N 1
ATOM 778 C CA . THR A 1 97 ? -24.600 7.784 15.610 1.00 80.50 97 THR A CA 1
ATOM 779 C C . THR A 1 97 ? -23.796 6.617 15.041 1.00 80.50 97 THR A C 1
ATOM 781 O O . THR A 1 97 ? -23.697 5.575 15.685 1.00 80.50 97 THR A O 1
ATOM 784 N N . SER A 1 98 ? -23.206 6.769 13.850 1.00 72.12 98 SER A N 1
ATOM 785 C CA . SER A 1 98 ? -22.429 5.700 13.227 1.00 72.12 98 SER A CA 1
ATOM 786 C C . SER A 1 98 ? -21.261 5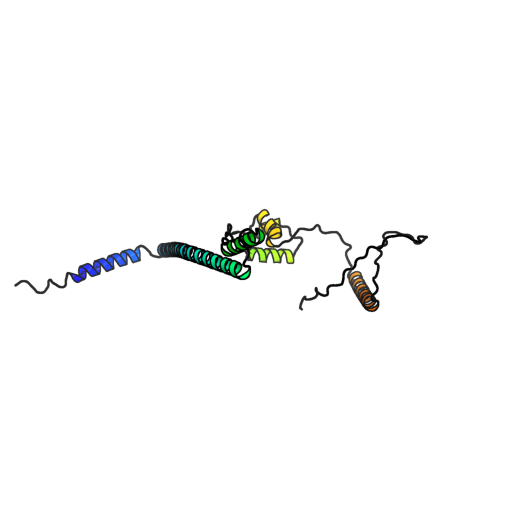.245 14.110 1.00 72.12 98 SER A C 1
ATOM 788 O O . SER A 1 98 ? -20.477 6.045 14.631 1.00 72.12 98 SER A O 1
ATOM 790 N N . ASP A 1 99 ? -21.141 3.923 14.267 1.00 70.31 99 ASP A N 1
ATOM 791 C CA . ASP A 1 99 ? -20.018 3.307 14.966 1.00 70.31 99 ASP A CA 1
ATOM 792 C C . ASP A 1 99 ? -18.696 3.732 14.325 1.00 70.31 99 ASP A C 1
ATOM 794 O O . ASP A 1 99 ? -18.544 3.766 13.097 1.00 70.31 99 ASP A O 1
ATOM 798 N N . ARG A 1 100 ? -17.680 3.957 15.166 1.00 69.94 100 ARG A N 1
ATOM 799 C CA . ARG A 1 100 ? -16.309 4.117 14.673 1.00 69.94 100 ARG A CA 1
ATOM 800 C C . ARG A 1 100 ? -15.957 2.902 13.808 1.00 69.94 100 ARG A C 1
ATOM 802 O O . ARG A 1 100 ? -16.233 1.767 14.213 1.00 69.94 100 ARG A O 1
ATOM 809 N N . PRO A 1 101 ? -15.308 3.098 12.646 1.00 72.88 101 PRO A N 1
ATOM 810 C CA . PRO A 1 101 ? -14.928 1.985 11.792 1.00 72.88 101 PRO A CA 1
ATOM 811 C C . PRO A 1 101 ? -14.099 0.997 12.608 1.00 72.88 101 PRO A C 1
ATOM 813 O O . PRO A 1 101 ? -13.094 1.368 13.222 1.00 72.88 101 PRO A O 1
ATOM 816 N N . ARG A 1 102 ? -14.543 -0.265 12.639 1.00 78.75 102 ARG A N 1
ATOM 817 C CA . ARG A 1 102 ? -13.884 -1.299 13.438 1.00 78.75 102 ARG A CA 1
ATOM 818 C C . ARG A 1 102 ? -12.420 -1.391 13.024 1.00 78.75 102 ARG A C 1
ATOM 820 O O . ARG A 1 102 ? -12.106 -1.632 11.855 1.00 78.75 102 ARG A O 1
ATOM 827 N N . SER A 1 103 ? -11.525 -1.229 13.992 1.00 71.25 103 SER A N 1
ATOM 828 C CA . SER A 1 103 ? -10.099 -1.474 13.820 1.00 71.25 103 SER A CA 1
ATOM 829 C C . SER A 1 103 ? -9.904 -2.977 13.605 1.00 71.25 103 SER A C 1
ATOM 831 O O . SER A 1 103 ? -9.795 -3.768 14.535 1.00 71.25 103 SER A O 1
ATOM 833 N N . GLY A 1 104 ? -9.952 -3.415 12.346 1.00 83.50 104 GLY A N 1
ATOM 834 C CA . GLY A 1 104 ? -9.693 -4.809 11.996 1.00 83.50 104 GLY A CA 1
ATOM 835 C C . GLY A 1 104 ? -8.313 -5.280 12.478 1.00 83.50 104 GLY A C 1
ATOM 836 O O . GLY A 1 104 ? -7.476 -4.497 12.929 1.00 83.50 104 GLY A O 1
ATOM 837 N N . ARG A 1 105 ? -8.038 -6.584 12.342 1.00 83.75 105 ARG A N 1
ATOM 838 C CA . ARG A 1 105 ? -6.768 -7.181 12.787 1.00 83.75 105 ARG A CA 1
ATOM 839 C C . ARG A 1 105 ? -5.551 -6.427 12.210 1.00 83.75 105 ARG A C 1
ATOM 841 O O . ARG A 1 105 ? -5.452 -6.304 10.983 1.00 83.75 105 ARG A O 1
ATOM 848 N N . PRO A 1 106 ? -4.585 -5.994 13.045 1.00 77.31 106 PRO A N 1
ATOM 849 C CA . PRO A 1 106 ? -3.398 -5.299 12.563 1.00 77.31 106 PRO A CA 1
ATOM 850 C C . PRO A 1 106 ? -2.546 -6.218 11.678 1.00 77.31 106 PRO A C 1
ATOM 852 O O . PRO A 1 106 ? -2.384 -7.414 11.938 1.00 77.31 106 PRO A O 1
ATOM 855 N N . ARG A 1 107 ? -1.978 -5.658 10.606 1.00 75.25 107 ARG A N 1
ATOM 856 C CA . ARG A 1 107 ? -1.141 -6.401 9.653 1.00 75.25 107 ARG A CA 1
ATOM 857 C C . ARG A 1 107 ? 0.307 -6.431 10.147 1.00 75.25 107 ARG A C 1
ATOM 859 O O . ARG A 1 107 ? 1.032 -5.470 9.924 1.00 75.25 107 ARG A O 1
ATOM 866 N N . SER A 1 108 ? 0.747 -7.532 10.762 1.00 73.06 108 SER A N 1
ATOM 867 C CA . SER A 1 108 ? 2.095 -7.592 11.364 1.00 73.06 108 SER A CA 1
ATOM 868 C C . SER A 1 108 ? 3.241 -7.522 10.344 1.00 73.06 108 SER A C 1
ATOM 870 O O . SER A 1 108 ? 4.234 -6.850 10.586 1.00 73.06 108 SER A O 1
ATOM 872 N N . ILE A 1 109 ? 3.105 -8.172 9.181 1.00 79.56 109 ILE A N 1
ATOM 873 C CA . ILE A 1 109 ? 4.195 -8.269 8.189 1.00 79.56 109 ILE A CA 1
ATOM 874 C C . ILE A 1 109 ? 4.242 -7.047 7.251 1.00 79.56 109 ILE A C 1
ATOM 876 O O . ILE A 1 109 ? 5.307 -6.649 6.789 1.00 79.56 109 ILE A O 1
ATOM 880 N N . ARG A 1 110 ? 3.101 -6.415 6.949 1.00 87.88 110 ARG A N 1
ATOM 881 C CA . ARG A 1 110 ? 2.990 -5.333 5.947 1.00 87.88 110 ARG A CA 1
ATOM 882 C C . ARG A 1 110 ? 3.235 -3.957 6.544 1.00 87.88 110 ARG A C 1
ATOM 884 O O . ARG A 1 110 ? 2.381 -3.076 6.481 1.00 87.88 110 ARG A O 1
ATOM 891 N N . THR A 1 111 ? 4.405 -3.782 7.134 1.00 90.75 111 THR A N 1
ATOM 892 C CA . THR A 1 111 ? 4.775 -2.507 7.741 1.00 90.75 111 THR A CA 1
ATOM 893 C C . THR A 1 111 ? 5.001 -1.422 6.672 1.00 90.75 111 THR A C 1
ATOM 895 O O . THR A 1 111 ? 5.372 -1.729 5.530 1.00 90.75 111 THR A O 1
ATOM 898 N N . PRO A 1 112 ? 4.827 -0.130 7.014 1.00 91.75 112 PRO A N 1
ATOM 899 C CA . PRO A 1 112 ? 5.138 0.983 6.111 1.00 91.75 112 PRO A CA 1
ATOM 900 C C . PRO A 1 112 ? 6.590 0.959 5.611 1.00 91.75 112 PRO A C 1
ATOM 902 O O . PRO A 1 112 ? 6.859 1.271 4.449 1.00 91.75 112 PRO A O 1
ATOM 905 N N . LEU A 1 113 ? 7.518 0.519 6.468 1.00 92.75 113 LEU A N 1
ATOM 906 C CA . LEU A 1 113 ? 8.927 0.327 6.128 1.00 92.75 113 LEU A CA 1
ATOM 907 C C . LEU A 1 113 ? 9.094 -0.697 4.998 1.00 92.75 113 LEU A C 1
ATOM 909 O O . LEU A 1 113 ? 9.760 -0.415 3.999 1.00 92.75 113 LEU A O 1
ATOM 913 N N . LEU A 1 114 ? 8.442 -1.859 5.121 1.00 92.88 114 LEU A N 1
ATOM 914 C CA . LEU A 1 114 ? 8.474 -2.892 4.090 1.00 92.88 114 LEU A CA 1
ATOM 915 C C . LEU A 1 114 ? 7.884 -2.368 2.776 1.00 92.88 114 LEU A C 1
ATOM 917 O O . LEU A 1 114 ? 8.478 -2.556 1.716 1.00 92.88 114 LEU A O 1
ATOM 921 N N . LYS A 1 115 ? 6.761 -1.639 2.837 1.00 94.75 115 LYS A N 1
ATOM 922 C CA . LYS A 1 115 ? 6.134 -1.017 1.660 1.00 94.75 115 LYS A CA 1
ATOM 923 C C . LYS A 1 115 ? 7.097 -0.076 0.928 1.00 94.75 115 LYS A C 1
ATOM 925 O O . LYS A 1 115 ? 7.187 -0.135 -0.299 1.00 94.75 115 LYS A O 1
ATOM 930 N N . LYS A 1 116 ? 7.840 0.755 1.666 1.00 95.88 116 LYS A N 1
ATOM 931 C CA . LYS A 1 116 ? 8.855 1.661 1.106 1.00 95.88 116 LYS A CA 1
ATOM 932 C C . LYS A 1 116 ? 10.009 0.886 0.464 1.00 95.88 116 LYS A C 1
ATOM 934 O O . LYS A 1 116 ? 10.362 1.171 -0.677 1.00 95.88 116 LYS A O 1
ATOM 939 N N . SER A 1 117 ? 10.541 -0.127 1.152 1.00 95.25 117 SER A N 1
ATOM 940 C CA . SER A 1 117 ? 11.632 -0.966 0.634 1.00 95.25 117 SER A CA 1
ATOM 941 C C . SER A 1 117 ? 11.244 -1.677 -0.667 1.00 95.25 117 SER A C 1
ATOM 943 O O . SER A 1 117 ? 11.972 -1.615 -1.658 1.00 95.25 117 SER A O 1
ATOM 945 N N . VAL A 1 118 ? 10.059 -2.296 -0.709 1.00 95.12 118 VAL A N 1
ATOM 946 C CA . VAL A 1 118 ? 9.568 -2.998 -1.905 1.00 95.12 118 VAL A CA 1
ATOM 947 C C . VAL A 1 118 ? 9.328 -2.025 -3.060 1.00 95.12 118 VAL A C 1
ATOM 949 O O . VAL A 1 118 ? 9.683 -2.333 -4.198 1.00 95.12 118 VAL A O 1
ATOM 952 N N . ARG A 1 119 ? 8.788 -0.831 -2.783 1.00 95.75 119 ARG A N 1
ATOM 953 C CA . ARG A 1 119 ? 8.586 0.205 -3.805 1.00 95.75 119 ARG A CA 1
ATOM 954 C C . ARG A 1 119 ? 9.900 0.603 -4.477 1.00 95.75 119 ARG A C 1
ATOM 956 O O . ARG A 1 119 ? 9.954 0.638 -5.703 1.00 95.75 119 ARG A O 1
ATOM 963 N N . GLU A 1 120 ? 10.957 0.835 -3.703 1.00 96.19 120 GLU A N 1
ATOM 964 C CA . GLU A 1 120 ? 12.272 1.177 -4.262 1.00 96.19 120 GLU A CA 1
ATOM 965 C C . GLU A 1 120 ? 12.898 0.014 -5.040 1.00 96.19 120 GLU A C 1
ATOM 967 O O . GLU A 1 120 ? 13.429 0.209 -6.134 1.00 96.19 120 GLU A O 1
ATOM 972 N N . LYS A 1 121 ? 12.753 -1.229 -4.559 1.00 94.81 121 LYS A N 1
ATOM 973 C CA . LYS A 1 121 ? 13.219 -2.415 -5.300 1.00 94.81 121 LYS A CA 1
ATOM 974 C C . LYS A 1 121 ? 12.559 -2.538 -6.678 1.00 94.81 121 LYS A C 1
ATOM 976 O O . LYS A 1 121 ? 13.240 -2.907 -7.636 1.00 94.81 121 LYS A O 1
ATOM 981 N N . ILE A 1 122 ? 11.262 -2.239 -6.778 1.00 95.31 122 ILE A N 1
ATOM 982 C CA . ILE A 1 122 ? 10.516 -2.258 -8.046 1.00 95.31 122 ILE A CA 1
ATOM 983 C C . ILE A 1 122 ? 10.920 -1.080 -8.937 1.00 95.31 122 ILE A C 1
ATOM 985 O O . ILE A 1 122 ? 11.081 -1.266 -10.141 1.00 95.31 122 ILE A O 1
ATOM 989 N N . ARG A 1 123 ? 11.123 0.112 -8.361 1.00 94.19 123 ARG A N 1
ATOM 990 C CA . ARG A 1 123 ? 11.589 1.294 -9.099 1.00 94.19 123 ARG A CA 1
ATOM 991 C C . ARG A 1 123 ? 12.941 1.040 -9.764 1.00 94.19 123 ARG A C 1
ATOM 993 O O . ARG A 1 123 ? 13.110 1.371 -10.932 1.00 94.19 123 ARG A O 1
ATOM 1000 N N . TYR A 1 124 ? 13.872 0.424 -9.037 1.00 95.12 124 TYR A N 1
ATOM 1001 C CA . TYR A 1 124 ? 15.195 0.083 -9.557 1.00 95.12 124 TYR A CA 1
ATOM 1002 C C . TYR A 1 124 ? 15.135 -0.990 -10.650 1.00 95.12 124 TYR A C 1
ATOM 1004 O O . TYR A 1 124 ? 15.762 -0.857 -11.699 1.00 95.12 124 TYR A O 1
ATOM 1012 N N . ASN A 1 125 ? 14.375 -2.066 -10.423 1.00 93.50 125 ASN A N 1
ATOM 1013 C CA . ASN A 1 125 ? 14.213 -3.129 -11.408 1.00 93.50 125 ASN A CA 1
ATOM 1014 C C . ASN A 1 125 ? 12.756 -3.620 -11.469 1.00 93.50 125 ASN A C 1
ATOM 1016 O O . ASN A 1 125 ? 12.378 -4.523 -10.714 1.00 93.50 125 ASN A O 1
ATOM 1020 N N . PRO A 1 126 ? 11.952 -3.119 -12.425 1.00 90.94 126 PRO A N 1
ATOM 1021 C CA . PRO A 1 126 ? 10.551 -3.513 -12.559 1.00 90.94 126 PRO A CA 1
ATOM 1022 C C . PRO A 1 126 ? 10.366 -4.939 -13.104 1.00 90.94 126 PRO A C 1
ATOM 1024 O O . PRO A 1 126 ? 9.256 -5.462 -13.084 1.00 90.94 126 PRO A O 1
ATOM 1027 N N . LYS A 1 127 ? 11.433 -5.597 -13.583 1.00 90.56 127 LYS A N 1
ATOM 1028 C CA . LYS A 1 127 ? 11.402 -6.992 -14.067 1.00 90.56 127 LYS A CA 1
ATOM 1029 C C . LYS A 1 127 ? 11.602 -8.017 -12.949 1.00 90.56 127 LYS A C 1
ATOM 1031 O O . LYS A 1 127 ? 11.667 -9.217 -13.214 1.00 90.56 127 LYS A O 1
ATOM 1036 N N . ARG A 1 128 ? 11.772 -7.566 -11.706 1.00 91.56 128 ARG A N 1
ATOM 1037 C CA . ARG A 1 128 ? 12.123 -8.432 -10.581 1.00 91.56 128 ARG A CA 1
ATOM 1038 C C . ARG A 1 128 ? 10.968 -9.367 -10.213 1.00 91.56 128 ARG A C 1
ATOM 1040 O O . ARG A 1 128 ? 9.818 -8.951 -10.120 1.00 91.56 128 ARG A O 1
ATOM 1047 N N . SER A 1 129 ? 11.297 -10.632 -9.946 1.00 93.50 129 SER A N 1
ATOM 1048 C CA . SER A 1 129 ? 10.324 -11.621 -9.471 1.00 93.50 129 SER A CA 1
ATOM 1049 C C . SER A 1 129 ? 9.838 -11.300 -8.055 1.00 93.50 129 SER A C 1
ATOM 1051 O O . SER A 1 129 ? 10.638 -11.015 -7.158 1.00 93.50 129 SER A O 1
ATOM 1053 N N . VAL A 1 130 ? 8.525 -11.429 -7.846 1.00 94.44 130 VAL A N 1
ATOM 1054 C CA . VAL A 1 130 ? 7.869 -11.305 -6.534 1.00 94.44 130 VAL A CA 1
ATOM 1055 C C . VAL A 1 130 ? 8.434 -12.317 -5.539 1.00 94.44 130 VAL A C 1
ATOM 1057 O O . VAL A 1 130 ? 8.676 -11.964 -4.390 1.00 94.44 130 VAL A O 1
ATOM 1060 N N . GLN A 1 131 ? 8.714 -13.545 -5.981 1.00 95.81 131 GLN A N 1
ATOM 1061 C CA . GLN A 1 131 ? 9.280 -14.591 -5.126 1.00 95.81 131 GLN A CA 1
ATOM 1062 C C . GLN A 1 131 ? 10.692 -14.234 -4.651 1.00 95.81 131 GLN A C 1
ATOM 1064 O O . GLN A 1 131 ? 11.008 -14.391 -3.477 1.00 95.81 131 GLN A O 1
ATOM 1069 N N . LYS A 1 132 ? 11.527 -13.671 -5.534 1.00 96.12 132 LYS A N 1
ATOM 1070 C CA . LYS A 1 132 ? 12.878 -13.230 -5.160 1.00 96.12 132 LYS A CA 1
ATOM 1071 C C . LYS A 1 132 ? 12.831 -12.101 -4.125 1.00 96.12 132 LYS A C 1
ATOM 1073 O O . LYS A 1 132 ? 13.567 -12.139 -3.146 1.00 96.12 132 LYS A O 1
ATOM 1078 N N . MET A 1 133 ? 11.928 -11.131 -4.300 1.00 94.88 133 MET A N 1
ATOM 1079 C CA . MET A 1 133 ? 11.712 -10.080 -3.296 1.00 94.88 133 MET A CA 1
ATOM 1080 C C . MET A 1 133 ? 11.204 -10.643 -1.969 1.00 94.88 133 MET A C 1
ATOM 1082 O O . MET A 1 133 ? 11.615 -10.166 -0.916 1.00 94.88 133 MET A O 1
ATOM 1086 N N . ALA A 1 134 ? 10.319 -11.639 -2.019 1.00 96.12 134 ALA A N 1
ATOM 1087 C CA . ALA A 1 134 ? 9.770 -12.287 -0.836 1.00 96.12 134 ALA A CA 1
ATOM 1088 C C . ALA A 1 134 ? 10.879 -12.952 -0.006 1.00 96.12 134 ALA A C 1
ATOM 1090 O O . ALA A 1 134 ? 10.982 -12.665 1.183 1.00 96.12 134 ALA A O 1
ATOM 1091 N N . ASN A 1 135 ? 11.764 -13.716 -0.652 1.00 95.88 135 ASN A N 1
ATOM 1092 C CA . ASN A 1 135 ? 12.901 -14.364 0.004 1.00 95.88 135 ASN A CA 1
ATOM 1093 C C . ASN A 1 135 ? 13.856 -13.344 0.643 1.00 95.88 135 ASN A C 1
ATOM 1095 O O . ASN A 1 135 ? 14.232 -13.494 1.795 1.00 95.88 135 ASN A O 1
ATOM 1099 N N . GLU A 1 136 ? 14.201 -12.266 -0.063 1.00 93.94 136 GLU A N 1
ATOM 1100 C CA . GLU A 1 136 ? 15.091 -11.222 0.476 1.00 93.94 136 GLU A CA 1
ATOM 1101 C C . GLU A 1 136 ? 14.485 -10.438 1.641 1.00 93.94 136 GLU A C 1
ATOM 1103 O O . GLU A 1 136 ? 15.204 -9.906 2.480 1.00 93.94 136 GLU A O 1
ATOM 1108 N N . CYS A 1 137 ? 13.162 -10.287 1.650 1.00 90.44 137 CYS A N 1
ATOM 1109 C CA . CYS A 1 137 ? 12.435 -9.608 2.714 1.00 90.44 137 CYS A CA 1
ATOM 1110 C C . CYS A 1 137 ? 11.938 -10.583 3.793 1.00 90.44 137 CYS A C 1
ATOM 1112 O O . CYS A 1 137 ? 11.148 -10.166 4.637 1.00 90.44 137 CYS A O 1
ATOM 1114 N N . ASN A 1 138 ? 12.355 -11.857 3.756 1.00 92.00 138 ASN A N 1
ATOM 1115 C CA . ASN A 1 138 ? 11.925 -12.915 4.677 1.00 92.00 138 ASN A CA 1
ATOM 1116 C C . ASN A 1 138 ? 10.396 -12.978 4.848 1.00 92.00 138 ASN A C 1
ATOM 1118 O O . ASN A 1 138 ? 9.864 -13.100 5.949 1.00 92.00 138 ASN A O 1
ATOM 1122 N N . CYS A 1 139 ? 9.669 -12.843 3.740 1.00 91.31 139 CYS A N 1
ATOM 1123 C CA . CYS A 1 139 ? 8.212 -12.843 3.691 1.00 91.31 139 CYS A CA 1
ATOM 1124 C C . CYS A 1 139 ? 7.712 -13.974 2.794 1.00 91.31 139 CYS A C 1
ATOM 1126 O O . CYS A 1 139 ? 8.376 -14.365 1.837 1.00 91.31 139 CYS A O 1
ATOM 1128 N N . SER A 1 140 ? 6.487 -14.447 3.026 1.00 94.69 140 SER A N 1
ATOM 1129 C CA . SER A 1 140 ? 5.865 -15.387 2.092 1.00 94.69 140 SER A CA 1
ATOM 1130 C C . SER A 1 140 ? 5.556 -14.717 0.746 1.00 94.69 140 SER A C 1
ATOM 1132 O O . SER A 1 140 ? 5.167 -13.542 0.681 1.00 94.69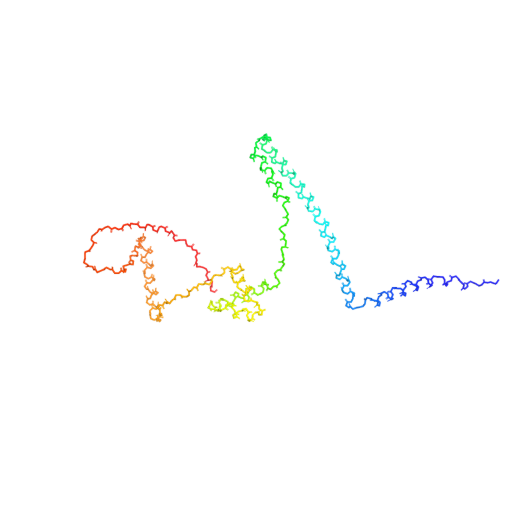 140 SER A O 1
ATOM 1134 N N . THR A 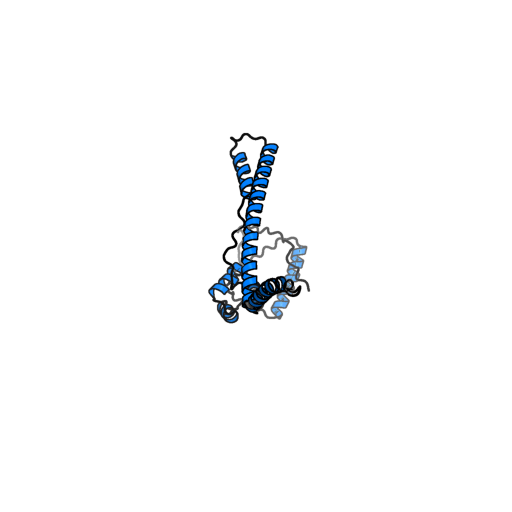1 141 ? 5.651 -15.486 -0.342 1.00 95.69 141 THR A N 1
ATOM 1135 C CA . THR A 1 141 ? 5.332 -15.019 -1.703 1.00 95.69 141 THR A CA 1
ATOM 1136 C C . THR A 1 141 ? 3.917 -14.452 -1.793 1.00 95.69 141 THR A C 1
ATOM 1138 O O . THR A 1 141 ? 3.700 -13.436 -2.451 1.00 95.69 141 THR A O 1
ATOM 1141 N N . ARG A 1 142 ? 2.949 -15.050 -1.080 1.00 95.06 142 ARG A N 1
ATOM 1142 C CA . ARG A 1 142 ? 1.562 -14.563 -1.041 1.00 95.06 142 ARG A CA 1
ATOM 1143 C C . ARG A 1 142 ? 1.472 -13.185 -0.397 1.00 95.06 142 ARG A C 1
ATOM 1145 O O . ARG A 1 142 ? 0.801 -12.311 -0.942 1.00 95.06 142 ARG A O 1
ATOM 1152 N N . THR A 1 143 ? 2.160 -12.963 0.723 1.00 94.62 143 THR A N 1
ATOM 1153 C CA . THR A 1 143 ? 2.177 -11.657 1.394 1.00 94.62 143 THR A CA 1
ATOM 1154 C C . THR A 1 143 ? 2.809 -10.591 0.512 1.00 94.62 143 THR A C 1
ATOM 1156 O O . THR A 1 143 ? 2.223 -9.514 0.391 1.00 94.62 143 THR A O 1
ATOM 1159 N N . MET A 1 144 ? 3.931 -10.905 -0.144 1.00 95.75 144 MET A N 1
ATOM 1160 C CA . MET A 1 144 ? 4.588 -10.000 -1.089 1.00 95.75 144 MET A CA 1
ATOM 1161 C C . MET A 1 144 ? 3.685 -9.698 -2.292 1.00 95.75 144 MET A C 1
ATOM 1163 O O . MET A 1 144 ? 3.517 -8.541 -2.661 1.00 95.75 144 MET A O 1
ATOM 1167 N N . GLY A 1 145 ? 3.015 -10.716 -2.839 1.00 95.06 145 GLY A N 1
ATOM 1168 C CA . GLY A 1 145 ? 2.074 -10.576 -3.949 1.00 95.06 145 GLY A CA 1
ATOM 1169 C C . GLY A 1 145 ? 0.943 -9.600 -3.643 1.00 95.06 145 GLY A C 1
ATOM 1170 O O . GLY A 1 145 ? 0.777 -8.623 -4.369 1.00 95.06 145 GLY A O 1
ATOM 1171 N N . ARG A 1 146 ? 0.213 -9.783 -2.530 1.00 95.06 146 ARG A N 1
ATOM 1172 C CA . ARG A 1 146 ? -0.828 -8.801 -2.179 1.00 95.06 146 ARG A CA 1
ATOM 1173 C C . ARG A 1 146 ? -0.272 -7.453 -1.679 1.00 95.06 146 ARG A C 1
ATOM 1175 O O . ARG A 1 146 ? -1.022 -6.494 -1.651 1.00 95.06 146 ARG A O 1
ATOM 1182 N N . LEU A 1 147 ? 1.009 -7.347 -1.306 1.00 94.88 147 LEU A N 1
ATOM 1183 C CA . LEU A 1 147 ? 1.626 -6.041 -1.031 1.00 94.88 147 LEU A CA 1
ATOM 1184 C C . LEU A 1 147 ? 1.815 -5.269 -2.337 1.00 94.88 147 LEU A C 1
ATOM 1186 O O . LEU A 1 147 ? 1.469 -4.095 -2.424 1.00 94.88 147 LEU A O 1
ATOM 1190 N N . VAL A 1 148 ? 2.310 -5.944 -3.375 1.00 94.81 148 VAL A N 1
ATOM 1191 C CA . VAL A 1 148 ? 2.466 -5.359 -4.711 1.00 94.81 148 VAL A CA 1
ATOM 1192 C C . VAL A 1 148 ? 1.107 -5.013 -5.327 1.00 94.81 148 VAL A C 1
ATOM 1194 O O . VAL A 1 148 ? 0.943 -3.911 -5.844 1.00 94.81 148 VAL A O 1
ATOM 1197 N N . HIS A 1 149 ? 0.129 -5.914 -5.235 1.00 95.44 149 HIS A N 1
ATOM 1198 C CA . HIS A 1 149 ? -1.181 -5.714 -5.851 1.00 95.44 149 HIS A CA 1
ATOM 1199 C C . HIS A 1 149 ? -2.094 -4.778 -5.044 1.00 95.44 149 HIS A C 1
ATOM 1201 O O . HIS A 1 149 ? -2.567 -3.786 -5.587 1.00 95.44 149 HIS A O 1
ATOM 1207 N N . ASP A 1 150 ? -2.325 -5.057 -3.758 1.00 93.31 150 ASP A N 1
ATOM 1208 C CA . ASP A 1 150 ? -3.331 -4.335 -2.968 1.00 93.31 150 ASP A CA 1
ATOM 1209 C C . ASP A 1 150 ? -2.755 -3.036 -2.395 1.00 93.31 150 ASP A C 1
ATOM 1211 O O . ASP A 1 150 ? -3.382 -1.985 -2.472 1.00 93.31 150 ASP A O 1
ATOM 1215 N N . ASP A 1 151 ? -1.546 -3.091 -1.821 1.00 92.62 151 ASP A N 1
ATOM 1216 C CA . ASP A 1 151 ? -0.994 -1.947 -1.089 1.00 92.62 151 ASP A CA 1
ATOM 1217 C C . ASP A 1 151 ? -0.255 -0.959 -2.016 1.00 92.62 151 ASP A C 1
ATOM 1219 O O . ASP A 1 151 ? -0.262 0.252 -1.759 1.00 92.62 151 ASP A O 1
ATOM 1223 N N . LEU A 1 152 ? 0.423 -1.452 -3.063 1.00 93.62 152 LEU A N 1
ATOM 1224 C CA . LEU A 1 152 ? 1.099 -0.629 -4.078 1.00 93.62 152 LEU A CA 1
ATOM 1225 C C . LEU A 1 152 ? 0.250 -0.388 -5.335 1.00 93.62 152 LEU A C 1
ATOM 1227 O O . LEU A 1 152 ? 0.595 0.511 -6.099 1.00 93.62 152 LEU A O 1
ATOM 1231 N N . GLY A 1 153 ? -0.830 -1.145 -5.556 1.00 93.94 153 GLY A N 1
ATOM 1232 C CA . GLY A 1 153 ? -1.701 -0.973 -6.725 1.00 93.94 153 GLY A CA 1
ATOM 1233 C C . GLY A 1 153 ? -1.056 -1.380 -8.053 1.00 93.94 153 GLY A C 1
ATOM 1234 O O . GLY A 1 153 ? -1.510 -0.958 -9.116 1.00 93.94 153 GLY A O 1
ATOM 1235 N N . LEU A 1 154 ? 0.033 -2.155 -8.021 1.00 92.69 154 LEU A N 1
ATOM 1236 C CA . LEU A 1 154 ? 0.797 -2.510 -9.213 1.00 92.69 154 LEU A CA 1
ATOM 1237 C C . LEU A 1 154 ? 0.315 -3.838 -9.795 1.00 92.69 154 LEU A C 1
ATOM 1239 O O . LEU A 1 154 ? 0.188 -4.844 -9.096 1.00 92.69 154 LEU A O 1
ATOM 1243 N N . LYS A 1 155 ? 0.119 -3.850 -11.115 1.00 90.44 155 LYS A N 1
ATOM 1244 C CA . LYS A 1 155 ? -0.190 -5.055 -11.892 1.00 90.44 155 LYS A CA 1
ATOM 1245 C C . LYS A 1 155 ? 1.024 -5.468 -12.714 1.00 90.44 155 LYS A C 1
ATOM 1247 O O . LYS A 1 155 ? 1.699 -4.628 -13.310 1.00 90.44 155 LYS A O 1
ATOM 1252 N N . SER A 1 156 ? 1.301 -6.767 -12.756 1.00 88.44 156 SER A N 1
ATOM 1253 C CA . SER A 1 156 ? 2.338 -7.326 -13.617 1.00 88.44 156 SER A CA 1
ATOM 1254 C C . SER A 1 156 ? 1.851 -7.353 -15.066 1.00 88.44 156 SER A C 1
ATOM 1256 O O . SER A 1 156 ? 0.873 -8.018 -15.400 1.00 88.44 156 SER A O 1
ATOM 1258 N N . TYR A 1 157 ? 2.554 -6.641 -15.945 1.00 88.31 157 TYR A N 1
ATOM 1259 C CA . TYR A 1 157 ? 2.302 -6.671 -17.384 1.00 88.31 157 TYR A CA 1
ATOM 1260 C C . TYR A 1 157 ? 3.358 -7.502 -18.112 1.00 88.31 157 TYR A C 1
ATOM 1262 O O . TYR A 1 157 ? 4.523 -7.559 -17.713 1.00 88.31 157 TYR A O 1
ATOM 1270 N N . LYS A 1 158 ? 2.960 -8.125 -19.227 1.00 85.69 158 LYS A N 1
ATOM 1271 C CA . LYS A 1 158 ? 3.886 -8.834 -20.116 1.00 85.69 158 LYS A CA 1
ATOM 1272 C C . LYS A 1 158 ? 4.708 -7.827 -20.922 1.00 85.69 158 LYS A C 1
ATOM 1274 O O . LYS A 1 158 ? 4.148 -6.998 -21.639 1.00 85.69 158 LYS A O 1
ATOM 1279 N N . PHE A 1 159 ? 6.034 -7.938 -20.863 1.00 79.62 159 PHE A N 1
ATOM 1280 C CA . PHE A 1 159 ? 6.921 -7.148 -21.717 1.00 79.62 159 PHE A CA 1
ATOM 1281 C C . PHE A 1 159 ? 6.717 -7.523 -23.189 1.00 79.62 159 PHE A C 1
ATOM 1283 O O . PHE A 1 159 ? 6.784 -8.698 -23.559 1.00 79.62 159 PHE A O 1
ATOM 1290 N N . ARG A 1 160 ? 6.487 -6.519 -24.041 1.00 82.75 160 ARG A N 1
ATOM 1291 C CA . ARG A 1 160 ? 6.459 -6.695 -25.497 1.00 82.75 160 ARG A CA 1
ATOM 1292 C C . ARG A 1 160 ? 7.869 -6.528 -26.057 1.00 82.75 160 ARG A C 1
ATOM 1294 O O . ARG A 1 160 ? 8.605 -5.641 -25.628 1.00 82.75 160 ARG A O 1
ATOM 1301 N N . LYS A 1 161 ? 8.244 -7.375 -27.019 1.00 85.00 161 LYS A N 1
ATOM 1302 C CA . LYS A 1 161 ? 9.475 -7.184 -27.794 1.00 85.00 161 LYS A CA 1
ATOM 1303 C C . LYS A 1 161 ? 9.291 -5.949 -28.681 1.00 85.00 161 LYS A C 1
ATOM 1305 O O . LYS A 1 161 ? 8.260 -5.815 -29.334 1.00 85.00 161 LYS A O 1
ATOM 1310 N N . ALA A 1 162 ? 10.276 -5.060 -28.684 1.00 82.19 162 ALA A N 1
ATOM 1311 C CA . ALA A 1 162 ? 10.311 -3.874 -29.530 1.00 82.19 162 ALA A CA 1
ATOM 1312 C C . ALA A 1 162 ? 11.649 -3.822 -30.275 1.00 82.19 162 ALA A C 1
ATOM 1314 O O . ALA A 1 162 ? 12.630 -4.424 -29.835 1.00 82.19 162 ALA A O 1
ATOM 1315 N N . GLN A 1 163 ? 11.686 -3.107 -31.398 1.00 85.56 163 GLN A N 1
ATOM 1316 C CA . GLN A 1 163 ? 12.919 -2.903 -32.152 1.00 85.56 163 GLN A CA 1
ATOM 1317 C C . GLN A 1 163 ? 13.926 -2.105 -31.311 1.00 85.56 163 GLN A C 1
ATOM 1319 O O . GLN A 1 163 ? 13.603 -1.030 -30.800 1.00 85.56 163 GLN A O 1
ATOM 1324 N N . LEU A 1 164 ? 15.150 -2.622 -31.194 1.00 86.38 164 LEU A N 1
ATOM 1325 C CA . LEU A 1 164 ? 16.253 -1.918 -30.545 1.00 86.38 164 LEU A CA 1
ATOM 1326 C C . LEU A 1 164 ? 16.632 -0.682 -31.370 1.00 86.38 164 LEU A C 1
ATOM 1328 O O . LEU A 1 164 ? 16.847 -0.756 -32.579 1.00 86.38 164 LEU A O 1
ATOM 1332 N N . LEU A 1 165 ? 16.688 0.473 -30.710 1.00 90.12 165 LEU A N 1
ATOM 1333 C CA . LEU A 1 165 ? 17.040 1.745 -31.330 1.00 90.12 165 LEU A CA 1
ATOM 1334 C C . LEU A 1 165 ? 18.527 2.028 -31.159 1.00 90.12 165 LEU A C 1
ATOM 1336 O O . LEU A 1 165 ? 18.981 2.206 -30.030 1.00 90.12 165 LEU A O 1
ATOM 1340 N N . SER A 1 166 ? 19.248 2.150 -32.275 1.00 92.94 166 SER A N 1
ATOM 1341 C CA . SER A 1 166 ? 20.597 2.722 -32.270 1.00 92.94 166 SER A CA 1
ATOM 1342 C C . SER A 1 166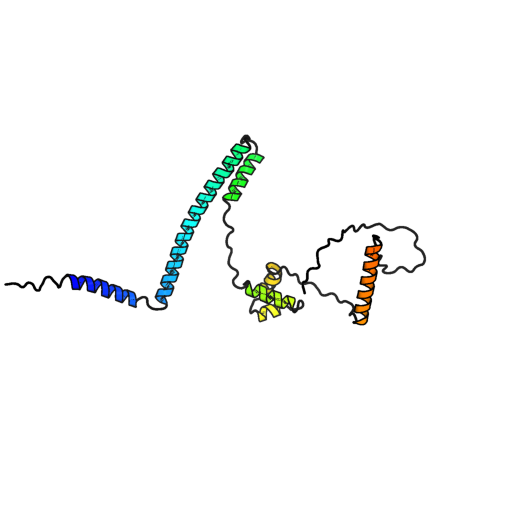 ? 20.557 4.201 -31.882 1.00 92.94 166 SER A C 1
ATOM 1344 O O . SER A 1 166 ? 19.544 4.881 -32.077 1.00 92.94 166 SER A O 1
ATOM 1346 N N . ASP A 1 167 ? 21.662 4.729 -31.363 1.00 94.81 167 ASP A N 1
ATOM 1347 C CA . ASP A 1 167 ? 21.718 6.123 -30.908 1.00 94.81 167 ASP A CA 1
ATOM 1348 C C . ASP A 1 167 ? 21.520 7.124 -32.052 1.00 94.81 167 ASP A C 1
ATOM 1350 O O . ASP A 1 167 ? 20.858 8.149 -31.877 1.00 94.81 167 ASP A O 1
ATOM 1354 N N . VAL A 1 168 ? 21.969 6.775 -33.262 1.00 94.94 168 VAL A N 1
ATOM 1355 C CA . VAL A 1 168 ? 21.680 7.535 -34.488 1.00 94.94 168 VAL A CA 1
ATOM 1356 C C . VAL A 1 168 ? 20.172 7.588 -34.751 1.00 94.94 168 VAL A C 1
ATOM 1358 O O . VAL A 1 168 ? 19.616 8.656 -35.021 1.00 94.94 168 VAL A O 1
ATOM 1361 N N . ASN A 1 169 ? 19.479 6.454 -34.619 1.00 92.44 169 ASN A N 1
ATOM 1362 C CA . ASN A 1 169 ? 18.033 6.386 -34.821 1.00 92.44 169 ASN A CA 1
ATOM 1363 C C . ASN A 1 169 ? 17.262 7.148 -33.732 1.00 92.44 169 ASN A C 1
ATOM 1365 O O . ASN A 1 169 ? 16.229 7.745 -34.039 1.00 92.44 169 ASN A O 1
ATOM 1369 N N . LYS A 1 170 ? 17.761 7.185 -32.487 1.00 93.69 170 LYS A N 1
ATOM 1370 C CA . LYS A 1 170 ? 17.182 8.010 -31.411 1.00 93.69 170 LYS A CA 1
ATOM 1371 C C . LYS A 1 170 ? 17.254 9.499 -31.757 1.00 93.69 170 LYS A C 1
ATOM 1373 O O . LYS A 1 170 ? 16.224 10.167 -31.706 1.00 93.69 170 LYS A O 1
ATOM 1378 N N . LYS A 1 171 ? 18.426 9.998 -32.178 1.00 94.75 171 LYS A N 1
ATOM 1379 C CA . LYS A 1 171 ? 18.623 11.412 -32.560 1.00 94.75 171 LYS A CA 1
ATOM 1380 C C . LYS A 1 171 ? 17.698 11.825 -33.705 1.00 94.75 171 LYS A C 1
ATOM 1382 O O . LYS A 1 171 ? 16.903 12.749 -33.546 1.00 94.75 171 LYS A O 1
ATOM 1387 N N . ARG A 1 172 ? 17.688 11.052 -34.800 1.00 94.50 172 ARG A N 1
ATOM 1388 C CA . ARG A 1 172 ? 16.802 11.308 -35.952 1.00 94.50 172 ARG A CA 1
ATOM 1389 C C . ARG A 1 172 ? 15.323 11.311 -35.564 1.00 94.50 172 ARG A C 1
ATOM 1391 O O . ARG A 1 172 ? 14.553 12.105 -36.098 1.00 94.50 172 ARG A O 1
ATOM 1398 N N . ARG A 1 173 ? 14.899 10.418 -34.660 1.00 93.25 173 ARG A N 1
ATOM 1399 C CA . ARG A 1 173 ? 13.509 10.384 -34.176 1.00 93.25 173 ARG A CA 1
ATOM 1400 C C . ARG A 1 173 ? 13.158 11.637 -33.384 1.00 93.25 173 ARG A C 1
ATOM 1402 O O . ARG A 1 173 ? 12.112 12.215 -33.643 1.00 93.25 173 ARG A O 1
ATOM 1409 N N . ILE A 1 174 ? 14.033 12.080 -32.482 1.00 94.44 174 ILE A N 1
ATOM 1410 C CA . ILE A 1 174 ? 13.817 13.302 -31.695 1.00 94.44 174 ILE A CA 1
ATOM 1411 C C . ILE A 1 174 ? 13.723 14.525 -32.614 1.00 94.44 174 ILE A C 1
ATOM 1413 O O . ILE A 1 174 ? 12.790 15.311 -32.479 1.00 94.44 174 ILE A O 1
ATOM 1417 N N . GLU A 1 175 ? 14.634 14.663 -33.577 1.00 94.06 175 GLU A N 1
ATOM 1418 C CA . GLU A 1 175 ? 14.615 15.762 -34.552 1.00 94.06 175 GLU A CA 1
ATOM 1419 C C . GLU A 1 175 ? 13.330 15.775 -35.385 1.00 94.06 175 GLU A C 1
ATOM 1421 O O . GLU A 1 175 ? 12.702 16.821 -35.539 1.00 94.06 175 GLU A O 1
ATOM 1426 N N . LYS A 1 176 ? 12.900 14.608 -35.883 1.00 91.88 176 LYS A N 1
ATOM 1427 C CA . LYS A 1 176 ? 11.641 14.481 -36.629 1.00 91.88 176 LYS A CA 1
ATOM 1428 C C . LYS A 1 176 ? 10.433 14.847 -35.768 1.00 91.88 176 LYS A C 1
ATOM 1430 O O . LYS A 1 176 ? 9.584 15.594 -36.238 1.00 91.88 176 LYS A O 1
ATOM 1435 N N . CYS A 1 177 ? 10.366 14.369 -34.524 1.00 88.50 177 CYS A N 1
ATOM 1436 C CA . CYS A 1 177 ? 9.271 14.698 -33.610 1.00 88.50 177 CYS A CA 1
ATOM 1437 C C . CYS A 1 177 ? 9.230 16.194 -33.267 1.00 88.50 177 CYS A C 1
ATOM 1439 O O . CYS A 1 177 ? 8.142 16.756 -33.213 1.00 88.50 177 CYS A O 1
ATOM 1441 N N . LYS A 1 178 ? 10.385 16.850 -33.079 1.00 90.81 178 LYS A N 1
ATOM 1442 C CA . LYS A 1 178 ? 10.462 18.302 -32.832 1.00 90.81 178 LYS A CA 1
ATOM 1443 C C . LYS A 1 178 ? 9.922 19.107 -34.016 1.00 90.81 178 LYS A C 1
ATOM 1445 O O . LYS A 1 178 ? 8.996 19.887 -33.834 1.00 90.81 178 LYS A O 1
ATOM 1450 N N . LYS A 1 179 ? 10.408 18.822 -35.231 1.00 88.00 179 LYS A N 1
ATOM 1451 C CA . LYS A 1 179 ? 9.930 19.469 -36.467 1.00 88.00 179 LYS A CA 1
ATOM 1452 C C . LYS A 1 179 ? 8.440 19.221 -36.715 1.00 88.00 179 LYS A C 1
ATOM 1454 O O . LYS A 1 179 ? 7.730 20.098 -37.192 1.00 88.00 179 LYS A O 1
ATOM 1459 N N . LEU A 1 180 ? 7.960 18.013 -36.413 1.00 82.38 180 LEU A N 1
ATOM 1460 C CA . LEU A 1 180 ? 6.548 17.661 -36.553 1.00 82.38 180 LEU A CA 1
ATOM 1461 C C . LEU A 1 180 ? 5.674 18.410 -35.542 1.00 82.38 180 LEU A C 1
ATOM 1463 O O . LEU A 1 180 ? 4.593 18.856 -35.907 1.00 82.38 180 LEU A O 1
ATOM 1467 N N . ARG A 1 181 ? 6.154 18.577 -34.303 1.00 84.25 181 ARG A N 1
ATOM 1468 C CA . ARG A 1 181 ? 5.470 19.359 -33.269 1.00 84.25 181 ARG A CA 1
ATOM 1469 C C . ARG A 1 181 ? 5.349 20.830 -33.666 1.00 84.25 181 ARG A C 1
ATOM 1471 O O . ARG A 1 181 ? 4.252 21.359 -33.595 1.00 84.25 181 ARG A O 1
ATOM 1478 N N . GLU A 1 182 ? 6.426 21.446 -34.149 1.00 82.69 182 GLU A N 1
ATOM 1479 C CA . GLU A 1 182 ? 6.408 22.840 -34.630 1.00 82.69 182 GLU A CA 1
ATOM 1480 C C . GLU A 1 182 ? 5.392 23.026 -35.767 1.00 82.69 182 GLU A C 1
ATOM 1482 O O . GLU A 1 182 ? 4.559 23.924 -35.729 1.00 82.69 182 GLU A O 1
ATOM 1487 N N . ARG A 1 183 ? 5.383 22.115 -36.748 1.00 74.88 183 ARG A N 1
ATOM 1488 C CA . ARG A 1 183 ? 4.403 22.145 -37.848 1.00 74.88 183 ARG A CA 1
ATOM 1489 C C . ARG A 1 183 ? 2.959 21.976 -37.366 1.00 74.88 183 ARG A C 1
ATOM 1491 O O . ARG A 1 183 ? 2.067 22.622 -37.903 1.00 74.88 183 ARG A O 1
ATOM 1498 N N . LEU A 1 184 ? 2.734 21.114 -36.374 1.00 72.31 184 LEU A N 1
ATOM 1499 C CA . LEU A 1 184 ? 1.423 20.889 -35.756 1.00 72.31 184 LEU A CA 1
ATOM 1500 C C . LEU A 1 184 ? 0.921 22.118 -34.990 1.00 72.31 184 LEU A C 1
ATOM 1502 O O . LEU A 1 184 ? -0.254 22.458 -35.095 1.00 72.31 184 LEU A O 1
ATOM 1506 N N . GLU A 1 185 ? 1.808 22.781 -34.248 1.00 73.94 185 GLU A N 1
ATOM 1507 C CA . GLU A 1 185 ? 1.514 24.009 -33.501 1.00 73.94 185 GLU A CA 1
ATOM 1508 C C . GLU A 1 185 ? 1.201 25.182 -34.441 1.00 73.94 185 GLU A C 1
ATOM 1510 O O . GLU A 1 185 ? 0.322 25.985 -34.144 1.00 73.94 185 GLU A O 1
ATOM 1515 N N . MET A 1 186 ? 1.869 25.255 -35.597 1.00 67.12 186 MET A N 1
ATOM 1516 C CA . MET A 1 186 ? 1.645 26.310 -36.592 1.00 67.12 186 MET A CA 1
ATOM 1517 C C . MET A 1 186 ? 0.362 26.130 -37.410 1.00 67.12 186 MET A C 1
ATOM 1519 O O . MET A 1 186 ? -0.230 27.118 -37.832 1.00 67.12 186 MET A O 1
ATOM 1523 N N . ALA A 1 187 ? -0.052 24.892 -37.686 1.00 60.88 187 ALA A N 1
ATOM 1524 C CA . ALA A 1 187 ? -1.112 24.644 -38.657 1.00 60.88 187 ALA A CA 1
ATOM 1525 C C . ALA A 1 187 ? -2.521 24.563 -38.048 1.00 60.88 187 ALA A C 1
ATOM 1527 O O . ALA A 1 187 ? -3.483 24.661 -38.800 1.00 60.88 187 ALA A O 1
ATOM 1528 N N . ASN A 1 188 ? -2.692 24.369 -36.730 1.00 58.47 188 ASN A N 1
ATOM 1529 C CA . ASN A 1 188 ? -4.008 24.088 -36.113 1.00 58.47 188 ASN A CA 1
ATOM 1530 C C . ASN A 1 188 ? -4.830 23.016 -36.879 1.00 58.47 188 ASN A C 1
ATOM 1532 O O . ASN A 1 188 ? -6.054 22.949 -36.784 1.00 58.47 188 ASN A O 1
ATOM 1536 N N . THR A 1 189 ? -4.162 22.160 -37.657 1.00 55.50 189 THR A N 1
ATOM 1537 C CA . THR A 1 189 ? -4.785 21.143 -38.503 1.00 55.50 189 THR A CA 1
ATOM 1538 C C . THR A 1 189 ? -4.768 19.802 -37.793 1.00 55.50 189 THR A C 1
ATOM 1540 O O . THR A 1 189 ? -3.709 19.328 -37.371 1.00 55.50 189 THR A O 1
ATOM 1543 N N . LEU A 1 190 ? -5.933 19.155 -37.733 1.00 50.53 190 LEU A N 1
ATOM 1544 C CA . LEU A 1 190 ? -6.080 17.742 -37.389 1.00 50.53 190 LEU A CA 1
ATOM 1545 C C . LEU A 1 190 ? -5.263 16.888 -38.372 1.00 50.53 190 LEU A C 1
ATOM 1547 O O . LEU A 1 190 ? -5.688 16.629 -39.496 1.00 50.53 190 LEU A O 1
ATOM 1551 N N . ILE A 1 191 ? -4.069 16.451 -37.963 1.00 56.25 191 ILE A N 1
ATOM 1552 C CA . ILE A 1 191 ? -3.287 15.485 -38.741 1.00 56.25 191 ILE A CA 1
ATOM 1553 C C . ILE A 1 191 ? -3.931 14.105 -38.578 1.00 56.25 191 ILE A C 1
ATOM 1555 O O . ILE A 1 191 ? -3.794 13.456 -37.540 1.00 56.25 191 ILE A O 1
ATOM 1559 N N . PHE A 1 192 ? -4.604 13.636 -39.629 1.00 48.03 192 PHE A N 1
ATOM 1560 C CA . PHE A 1 192 ? -5.021 12.242 -39.759 1.00 48.03 192 PHE A CA 1
ATOM 1561 C C . PHE A 1 192 ? -3.787 11.366 -40.014 1.00 48.03 192 PHE A C 1
ATOM 1563 O O . PHE A 1 192 ? -3.290 11.261 -41.135 1.00 48.03 192 PHE A O 1
ATOM 1570 N N . PHE A 1 193 ? -3.270 10.718 -38.969 1.00 44.06 193 PHE A N 1
ATOM 1571 C CA . PHE A 1 193 ? -2.271 9.660 -39.129 1.00 44.06 193 PHE A CA 1
ATOM 1572 C C . PHE A 1 193 ? -2.946 8.398 -39.677 1.00 44.06 193 PHE A C 1
ATOM 1574 O O . PHE A 1 193 ? -3.349 7.517 -38.920 1.00 44.06 193 PHE A O 1
ATOM 1581 N N . LEU A 1 194 ? -3.045 8.281 -41.000 1.00 37.41 194 LEU A N 1
ATOM 1582 C CA . LEU A 1 194 ? -3.341 6.998 -41.631 1.00 37.41 194 LEU A CA 1
ATOM 1583 C C . LEU A 1 194 ? -2.110 6.094 -41.483 1.00 37.41 194 LEU A C 1
ATOM 1585 O O . LEU A 1 194 ? -1.122 6.233 -42.204 1.00 37.41 194 LEU A O 1
ATOM 1589 N N . GLN A 1 195 ? -2.151 5.141 -40.546 1.00 39.88 195 GLN A N 1
ATOM 1590 C CA . GLN A 1 195 ? -1.290 3.964 -40.649 1.00 39.88 195 GLN A CA 1
ATOM 1591 C C . GLN A 1 195 ? -1.766 3.136 -41.846 1.00 39.88 195 GLN A C 1
ATOM 1593 O O . GLN A 1 195 ? -2.588 2.235 -41.704 1.00 39.88 195 GLN A O 1
ATOM 1598 N N . MET A 1 196 ? -1.225 3.410 -43.031 1.00 34.16 196 MET A N 1
ATOM 1599 C CA . MET A 1 196 ? -1.298 2.464 -44.138 1.00 34.16 196 MET A CA 1
ATOM 1600 C C . MET A 1 196 ? -0.411 1.258 -43.807 1.00 34.16 196 MET A C 1
ATOM 1602 O O . MET A 1 196 ? 0.779 1.229 -44.118 1.00 34.16 196 MET A O 1
ATOM 1606 N N . LYS A 1 197 ? -0.979 0.234 -43.166 1.00 41.88 197 LYS A N 1
ATOM 1607 C CA . LYS A 1 197 ? -0.509 -1.132 -43.406 1.00 41.88 197 LYS A CA 1
ATOM 1608 C C . LYS A 1 197 ? -1.111 -1.542 -44.748 1.00 41.88 197 LYS A C 1
ATOM 1610 O O . LYS A 1 197 ? -2.316 -1.728 -44.831 1.00 41.88 197 LYS A O 1
ATOM 1615 N N . SER A 1 198 ? -0.250 -1.605 -45.767 1.00 41.56 198 SER A N 1
ATOM 1616 C CA . SER A 1 198 ? -0.491 -2.114 -47.128 1.00 41.56 198 SER A CA 1
ATOM 1617 C C . SER A 1 198 ? -1.615 -1.448 -47.932 1.00 41.56 198 SER A C 1
ATOM 1619 O O . SER A 1 198 ? -2.755 -1.884 -47.864 1.00 41.56 198 SER A O 1
ATOM 1621 N N . TYR A 1 199 ? -1.273 -0.477 -48.784 1.00 34.47 199 TYR A N 1
ATOM 1622 C CA . TYR A 1 199 ? -1.979 -0.282 -50.056 1.00 34.47 199 TYR A CA 1
ATOM 1623 C C . TYR A 1 199 ? -0.988 0.253 -51.097 1.00 34.47 199 TYR A C 1
ATOM 1625 O O . TYR A 1 199 ? -0.356 1.290 -50.902 1.00 34.47 199 TYR A O 1
ATOM 1633 N N . SER A 1 200 ? -0.799 -0.520 -52.163 1.00 31.56 200 SER A N 1
ATOM 1634 C CA . SER A 1 200 ? -0.106 -0.135 -53.392 1.00 31.56 200 SER A CA 1
ATOM 1635 C C . SER A 1 200 ? -0.893 0.976 -54.100 1.00 31.56 200 SER A C 1
ATOM 1637 O O . SER A 1 200 ? -2.115 0.850 -54.205 1.00 31.56 200 SER A O 1
ATOM 1639 N N . PRO A 1 201 ? -0.253 2.048 -54.598 1.00 34.69 201 PRO A N 1
ATOM 1640 C CA . PRO A 1 201 ? -0.962 3.204 -55.122 1.00 34.69 201 PRO A CA 1
ATOM 1641 C C . PRO A 1 201 ? -1.283 2.999 -56.602 1.00 34.69 201 PRO A C 1
ATOM 1643 O O . PRO A 1 201 ? -0.703 3.641 -57.468 1.00 34.69 201 PRO A O 1
ATOM 1646 N N . LEU A 1 202 ? -2.214 2.100 -56.893 1.00 30.78 202 LEU A N 1
ATOM 1647 C CA . LEU A 1 202 ? -2.997 2.171 -58.118 1.00 30.78 202 LEU A CA 1
ATOM 1648 C C . LEU A 1 202 ? -4.451 1.969 -57.706 1.00 30.78 202 LEU A C 1
ATOM 1650 O O . LEU A 1 202 ? -4.867 0.858 -57.398 1.00 30.78 202 LEU A O 1
ATOM 1654 N N . ASN A 1 203 ? -5.182 3.083 -57.711 1.00 37.81 203 ASN A N 1
ATOM 1655 C CA . ASN A 1 203 ? -6.637 3.182 -57.605 1.00 37.81 203 ASN A CA 1
ATOM 1656 C C . ASN A 1 203 ? -7.227 2.928 -56.208 1.00 37.81 203 ASN A C 1
ATOM 1658 O O . ASN A 1 203 ? -7.351 1.794 -55.767 1.00 37.81 203 ASN A O 1
ATOM 1662 N N . ALA A 1 204 ? -7.702 3.993 -55.563 1.00 31.44 204 ALA A N 1
ATOM 1663 C CA . ALA A 1 204 ? -8.944 3.948 -54.788 1.00 31.44 204 ALA A CA 1
ATOM 1664 C C . ALA A 1 204 ? -9.378 5.384 -54.469 1.00 31.44 204 ALA A C 1
ATOM 1666 O O . ALA A 1 204 ? -8.986 5.998 -53.479 1.00 31.44 204 ALA A O 1
ATOM 1667 N N . VAL A 1 205 ? -10.173 5.911 -55.394 1.00 40.09 205 VAL A N 1
ATOM 1668 C CA . VAL A 1 205 ? -11.210 6.908 -55.144 1.00 40.09 205 VAL A CA 1
ATOM 1669 C C . VAL A 1 205 ? -12.214 6.304 -54.152 1.00 40.09 205 VAL A C 1
ATOM 1671 O O . VAL A 1 205 ? -12.534 5.126 -54.257 1.00 40.09 205 VAL A O 1
ATOM 1674 N N . SER A 1 206 ? -12.694 7.159 -53.246 1.00 45.22 206 SER A N 1
ATOM 1675 C CA . SER A 1 206 ? -13.940 7.064 -52.475 1.00 45.22 206 SER A CA 1
ATOM 1676 C C . SER A 1 206 ? -14.128 5.931 -51.447 1.00 45.22 206 SER A C 1
ATOM 1678 O O . SER A 1 206 ? -13.882 4.752 -51.660 1.00 45.22 206 SER A O 1
ATOM 1680 N N . THR A 1 207 ? -14.740 6.357 -50.336 1.00 39.00 207 THR A N 1
ATOM 1681 C CA . THR A 1 207 ? -15.390 5.592 -49.256 1.00 39.00 207 THR A CA 1
ATOM 1682 C C . THR A 1 207 ? -14.515 5.168 -48.069 1.00 39.00 207 THR A C 1
ATOM 1684 O O . THR A 1 207 ? -13.570 4.400 -48.191 1.00 39.00 207 THR A O 1
ATOM 1687 N N . GLY A 1 208 ? -14.879 5.646 -46.867 1.00 31.77 208 GLY A N 1
ATOM 1688 C CA . GLY A 1 208 ? -14.378 5.059 -45.619 1.00 31.77 208 GLY A CA 1
ATOM 1689 C C . GLY A 1 208 ? -14.391 5.947 -44.372 1.00 31.77 208 GLY A C 1
ATOM 1690 O O . GLY A 1 208 ? -13.346 6.447 -43.985 1.00 31.77 208 GLY A O 1
ATOM 1691 N N . LYS A 1 209 ? -15.571 6.081 -43.746 1.00 33.91 209 LYS A N 1
ATOM 1692 C CA . LYS A 1 209 ? -15.868 6.380 -42.321 1.00 33.91 209 LYS A CA 1
ATOM 1693 C C . LYS A 1 209 ? -14.887 7.261 -41.520 1.00 33.91 209 LYS A C 1
ATOM 1695 O O . LYS A 1 209 ? -13.830 6.817 -41.079 1.00 33.91 209 LYS A O 1
ATOM 1700 N N . MET A 1 210 ? -15.364 8.461 -41.179 1.00 27.14 210 MET A N 1
ATOM 1701 C CA . MET A 1 210 ? -14.809 9.308 -40.121 1.00 27.14 210 MET A CA 1
ATOM 1702 C C . MET A 1 210 ? -14.942 8.625 -38.752 1.00 27.14 210 MET A C 1
ATOM 1704 O O . MET A 1 210 ? -16.035 8.217 -38.364 1.00 27.14 210 MET A O 1
ATOM 1708 N N . ILE A 1 211 ? -13.840 8.529 -38.010 1.00 32.59 211 ILE A N 1
ATOM 1709 C CA . ILE A 1 211 ? -13.862 8.329 -36.558 1.00 32.59 211 ILE A CA 1
ATOM 1710 C C . ILE A 1 211 ? -13.227 9.585 -35.964 1.00 32.59 211 ILE A C 1
ATOM 1712 O O . ILE A 1 211 ? -12.014 9.777 -36.058 1.00 32.59 211 ILE A O 1
ATOM 1716 N N . GLU A 1 212 ? -14.059 10.464 -35.411 1.00 26.48 212 GLU A N 1
ATOM 1717 C CA . GLU A 1 212 ? -13.614 11.639 -34.666 1.00 26.48 212 GLU A CA 1
ATOM 1718 C C . GLU A 1 212 ? -12.950 11.193 -33.358 1.00 26.48 212 GLU A C 1
ATOM 1720 O O . GLU A 1 212 ? -13.594 10.637 -32.472 1.00 26.48 212 GLU A O 1
ATOM 1725 N N . PHE A 1 213 ? -11.655 11.465 -33.211 1.00 33.00 213 PHE A N 1
ATOM 1726 C CA . PHE A 1 213 ? -11.016 11.521 -31.899 1.00 33.00 213 PHE A CA 1
ATOM 1727 C C . PHE A 1 213 ? -10.815 12.989 -31.531 1.00 33.00 213 PHE A C 1
ATOM 1729 O O . PHE A 1 213 ? -9.736 13.554 -31.705 1.00 33.00 213 PHE A O 1
ATOM 1736 N N . SER A 1 214 ? -11.866 13.621 -31.010 1.00 32.72 214 SER A N 1
ATOM 1737 C CA . SER A 1 214 ? -11.727 14.877 -30.280 1.00 32.72 214 SER A CA 1
ATOM 1738 C C . SER A 1 214 ? -11.165 14.570 -28.889 1.00 32.72 214 SER A C 1
ATOM 1740 O O . SER A 1 214 ? -11.888 14.142 -27.990 1.00 32.72 214 SER A O 1
ATOM 1742 N N . ALA A 1 215 ? -9.867 14.776 -28.686 1.00 36.28 215 ALA A N 1
ATOM 1743 C CA . ALA A 1 215 ? -9.303 14.851 -27.344 1.00 36.28 215 ALA A CA 1
ATOM 1744 C C . ALA A 1 215 ? -8.515 16.162 -27.222 1.00 36.28 215 ALA A C 1
ATOM 1746 O O . ALA A 1 215 ? -7.430 16.267 -27.798 1.00 36.28 215 ALA A O 1
ATOM 1747 N N . PRO A 1 216 ? -9.032 17.179 -26.505 1.00 35.59 216 PRO A N 1
ATOM 1748 C CA . PRO A 1 216 ? -8.258 18.379 -26.238 1.00 35.59 216 PRO A CA 1
ATOM 1749 C C . PRO A 1 216 ? -7.039 18.010 -25.386 1.00 35.59 216 PRO A C 1
ATOM 1751 O O . PRO A 1 216 ? -7.146 17.319 -24.369 1.00 35.59 216 PRO A O 1
ATOM 1754 N N . LEU A 1 217 ? -5.863 18.469 -25.817 1.00 38.91 217 LEU A N 1
ATOM 1755 C CA . LEU A 1 217 ? -4.600 18.316 -25.101 1.00 38.91 217 LEU A CA 1
ATOM 1756 C C . LEU A 1 217 ? -4.705 19.003 -23.729 1.00 38.91 217 LEU A C 1
ATOM 1758 O O . LEU A 1 217 ? -4.508 20.212 -23.612 1.00 38.91 217 LEU A O 1
ATOM 1762 N N . LYS A 1 218 ? -4.995 18.245 -22.663 1.00 35.66 218 LYS A N 1
ATOM 1763 C CA . LYS A 1 218 ? -4.835 18.741 -21.290 1.00 35.66 218 LYS A CA 1
ATOM 1764 C C . LYS A 1 218 ? -3.343 18.979 -21.029 1.00 35.66 218 LYS A C 1
ATOM 1766 O O . LYS A 1 218 ? -2.579 18.037 -20.821 1.00 35.66 218 LYS A O 1
ATOM 1771 N N . LYS A 1 219 ? -2.932 20.252 -21.046 1.00 38.69 219 LYS A N 1
ATOM 1772 C CA . LYS A 1 219 ? -1.659 20.734 -20.487 1.00 38.69 219 LYS A CA 1
ATOM 1773 C C . LYS A 1 219 ? -1.584 20.289 -19.024 1.00 38.69 219 LYS A C 1
ATOM 1775 O O . LYS A 1 219 ? -2.342 20.798 -18.207 1.00 38.69 219 LYS A O 1
ATOM 1780 N N . GLY A 1 220 ? -0.708 19.346 -18.685 1.00 37.28 220 GLY A N 1
ATOM 1781 C CA . GLY A 1 220 ? -0.579 18.958 -17.278 1.00 37.28 220 GLY A CA 1
ATOM 1782 C C . GLY A 1 220 ? 0.242 17.721 -16.952 1.00 37.28 220 GLY A C 1
ATOM 1783 O O . GLY A 1 220 ? -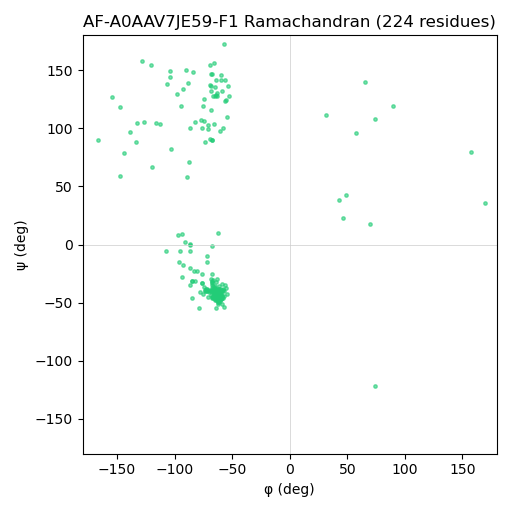0.137 17.023 -16.029 1.00 37.28 220 GLY A O 1
ATOM 1784 N N . TYR A 1 221 ? 1.340 17.425 -17.658 1.00 34.12 221 TYR A N 1
ATOM 1785 C CA . TYR A 1 221 ? 2.301 16.401 -17.205 1.00 34.12 221 TYR A CA 1
ATOM 1786 C C . TYR A 1 221 ? 3.737 16.740 -17.618 1.00 34.12 221 TYR A C 1
ATOM 1788 O O . TYR A 1 221 ? 4.386 15.977 -18.322 1.00 34.12 221 TYR A O 1
ATOM 1796 N N . LEU A 1 222 ? 4.243 17.895 -17.186 1.00 40.66 222 LEU A N 1
ATOM 1797 C CA . LEU A 1 222 ? 5.681 18.181 -17.162 1.00 40.66 222 LEU A CA 1
ATOM 1798 C C . LEU A 1 222 ? 5.998 19.030 -15.925 1.00 40.66 222 LEU A C 1
ATOM 1800 O O . LEU A 1 222 ? 6.172 20.238 -16.008 1.00 40.66 222 LEU A O 1
ATOM 1804 N N . GLN A 1 223 ? 6.070 18.373 -14.771 1.00 39.72 223 GLN A N 1
ATOM 1805 C CA . GLN A 1 223 ? 6.900 18.817 -13.653 1.00 39.72 223 GLN A CA 1
ATOM 1806 C C . GLN A 1 223 ? 7.666 17.594 -13.150 1.00 39.72 223 GLN A C 1
ATOM 1808 O O . GLN A 1 223 ? 7.210 16.844 -12.293 1.00 39.72 223 GLN A O 1
ATOM 1813 N N . LEU A 1 224 ? 8.831 17.366 -13.749 1.00 37.25 224 LEU A N 1
ATOM 1814 C CA . LEU A 1 224 ? 9.939 16.706 -13.075 1.00 37.25 224 LEU A CA 1
ATOM 1815 C C . LEU A 1 224 ? 11.003 17.792 -12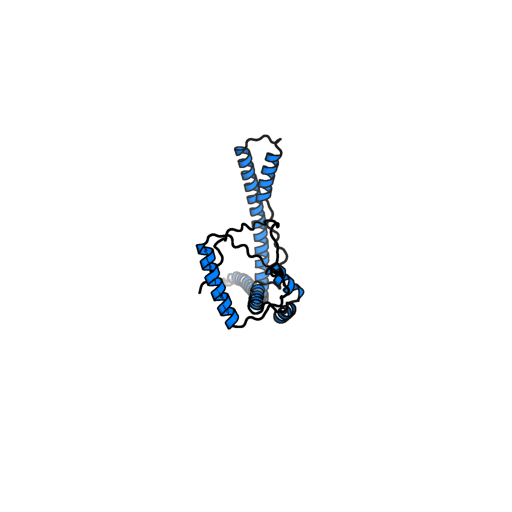.953 1.00 37.25 224 LEU A C 1
ATOM 1817 O O . LEU A 1 224 ? 11.572 18.215 -13.958 1.00 37.25 224 LEU A O 1
ATOM 1821 N N . GLN A 1 225 ? 11.122 18.325 -11.737 1.00 37.25 225 GLN A N 1
ATOM 1822 C CA . GLN A 1 225 ? 12.130 19.303 -11.349 1.00 37.25 225 GLN A CA 1
ATOM 1823 C C . GLN A 1 225 ? 13.530 18.711 -11.555 1.00 37.25 225 GLN A C 1
ATOM 1825 O O . GLN A 1 225 ? 13.719 17.497 -11.417 1.00 37.25 225 GLN A O 1
ATOM 1830 N N . GLY A 1 226 ? 14.458 19.589 -11.942 1.00 34.59 226 GLY A N 1
ATOM 1831 C CA . GLY A 1 226 ? 15.894 19.327 -11.889 1.00 34.59 226 GLY A CA 1
ATOM 1832 C C . GLY A 1 226 ? 16.417 19.236 -10.464 1.00 34.59 226 GLY A C 1
ATOM 1833 O O . GLY A 1 226 ? 15.643 19.530 -9.524 1.00 34.59 226 GLY A O 1
#

Foldseek 3Di:
DDDPPPPPPPVVVVVVVVVVVVVVVVVVCDDPNVVVVVVVVVVVVVVVVVVVVVVVLLVVLQVVLVVVLVVLCVVPVDDPVPPVSVVVSVVSSCVSNPDDPDPPDDDPLLDPVLLVVVVVVCVVPVPDDLCVSCVVSVHDSVVSVCSVCVVVVDDDDDDDDDDDDDPVNVVVVVVVVVVVVVVCVVPVDDDDPPPPPDDDPDDDDDDDDDDDDDDPPPPDPDDPDD

pLDDT: mean 74.15, std 22.01, range [26.48, 96.19]

Radius of gyration: 38.93 Å; Cα contacts (8 Å, |Δi|>4): 63; chains: 1; bounding box: 68×42×151 Å

Secondary structure (DSSP, 8-state):
---TTSSTTSHHHHHHHHHHHHHHHHHHT-THHHHHHHHHHHHHHHHHHHHHHHHHHHHHHHHHHHHHHHHHHHHH---TT-HHHHHHHHHHHHHHHPPPPP-PPP-SS--HHHHHHHHHHHHH-TT--HHHHHHHTT--HHHHHHIIIIIS-----PPPP-PPPPHHHHHHHHHHHHHHHHHHHHH---------SS--SS---S--------------------

Nearest PDB structures (foldseek):
  4r79-assembly1_B  TM=4.711E-01  e=1.781E-02  Drosophila mauritiana
  4u7b-assembly2_G-2  TM=4.313E-01  e=1.033E-02  Drosophila mauritiana
  2cfx-assembly1_C  TM=6.790E-01  e=4.132E-01  Bacillus subtilis
  2zny-assembly2_C  TM=6.844E-01  e=9.070E-01  Pyrococcus horikoshii
  5x80-assembly2_D  TM=4.610E-01  e=6.281E+00  Mycobacterium tuberculosis H37Rv

Sequence (226 aa):
MCCILCCDKGDQFEATLRDEAFEKFRFFLTGATRRNKIESLQRSLTEQQNQFSQHTSELKNTTHASFAVSELIGERMKHFTDGEYVKECFLTVVGETSDRPRSGRPRSIRTPLLKKSVREKIRYNPKRSVQKMANECNCSTRTMGRLVHDDLGLKSYKFRKAQLLSDVNKKRRIEKCKKLRERLEMANTLIFFLQMKSYSPLNAVSTGKMIEFSAPLKKGYLQLQG

Solvent-accessible surface area (backbone atoms only — not comparable to full-atom values): 14337 Å² total; per-residue (Å²): 143,83,72,93,81,67,74,78,65,62,66,59,57,64,52,48,57,54,49,54,53,49,49,54,52,54,62,74,47,54,74,66,62,37,51,52,49,51,53,50,50,52,50,54,50,50,52,53,53,49,52,54,53,46,56,55,47,54,54,49,27,51,52,50,28,54,50,56,40,50,49,56,48,68,76,62,71,69,66,89,82,40,66,70,59,51,51,48,47,51,50,53,35,50,66,50,59,52,74,76,82,77,86,67,87,81,65,84,82,75,38,74,67,53,55,52,53,53,51,51,52,38,71,78,41,75,85,64,56,57,57,60,53,9,60,76,66,78,42,54,46,67,60,40,45,48,41,40,39,69,76,65,65,49,78,92,74,84,85,76,91,72,87,84,76,52,72,68,56,50,51,56,49,52,54,51,52,53,55,51,46,54,53,45,71,72,58,80,57,87,78,80,82,77,79,76,77,84,76,77,97,72,87,81,82,84,89,82,81,90,78,86,81,88,70,84,82,76,87,82,88,85,86,79,80,132

Organism: NCBI:txid111878